Protein AF-E4Y1F1-F1 (afdb_monomer_lite)

Organism: Oikopleura dioica (NCBI:txid34765)

Sequence (357 aa):
MECTAIKKWNPEEAPICVEIVCPVMPKLENGNTKCSDENRHQSICRFVCGEGYRLKGSRSSICTTDGKWSAEMPVCEEIICDELAIPQDGSKDCSGDQFGQKCSFMCNTGFDLSGSEERTCQADGTWTGVPVHCNKATCGLLPKPRHGSVQCSAGGDFGSVCSFTCDSGYSLVGSETRVCEADHAWSGSQPYCLQVTCSVLVPPANGYLSCSAGNLFNSICSFSCKTGFNLQGDTEAKCGLTGEWDNSPPTCSIMSCPPAVQLDHGRSRCSDGSNYGSRCSYSCNLGYELEGSSLRECLNIGWSGESPFCSLIRCPRHSVPDNGKMSCTNRKDVQIKLNPCGESDQFIVHLTFAENS

Structure (mmCIF, N/CA/C/O backbone):
data_AF-E4Y1F1-F1
#
_entry.id   AF-E4Y1F1-F1
#
loop_
_atom_site.group_PDB
_atom_site.id
_atom_site.type_symbol
_atom_site.label_atom_id
_atom_site.label_alt_id
_atom_site.label_comp_id
_atom_site.label_asym_id
_atom_site.label_entity_id
_atom_site.label_seq_id
_atom_site.pdbx_PDB_ins_code
_atom_site.Cartn_x
_atom_site.Cartn_y
_atom_site.Cartn_z
_atom_site.occupancy
_atom_site.B_iso_or_equiv
_atom_site.auth_seq_id
_atom_site.auth_comp_id
_atom_site.auth_asym_id
_atom_site.auth_atom_id
_atom_site.pdbx_PDB_model_num
ATOM 1 N N . MET A 1 1 ? -56.818 -18.739 90.744 1.00 52.59 1 MET A N 1
ATOM 2 C CA . MET A 1 1 ? -57.703 -18.296 91.840 1.00 52.59 1 MET A CA 1
ATOM 3 C C . MET A 1 1 ? -57.958 -19.496 92.731 1.00 52.59 1 MET A C 1
ATOM 5 O O . MET A 1 1 ? -58.393 -20.514 92.209 1.00 52.59 1 MET A O 1
ATOM 9 N N . GLU A 1 2 ? -57.667 -19.404 94.026 1.00 51.47 2 GLU A N 1
ATOM 10 C CA . GLU A 1 2 ? -58.015 -20.438 95.008 1.00 51.47 2 GLU A CA 1
ATOM 11 C C . GLU A 1 2 ? -59.121 -19.902 95.925 1.00 51.47 2 GLU A C 1
ATOM 13 O O . GLU A 1 2 ? -59.057 -18.764 96.400 1.00 51.47 2 GLU A O 1
ATOM 18 N N . CYS A 1 3 ? -60.163 -20.705 96.145 1.00 52.53 3 CYS A N 1
ATOM 19 C CA . CYS A 1 3 ? -61.223 -20.373 97.091 1.00 52.53 3 CYS A CA 1
ATOM 20 C C . CYS A 1 3 ? -60.797 -20.868 98.475 1.00 52.53 3 CYS A C 1
ATOM 22 O O . CYS A 1 3 ? -60.607 -22.066 98.683 1.00 52.53 3 CYS A O 1
ATOM 24 N N . THR A 1 4 ? -60.606 -19.942 99.413 1.00 59.25 4 THR A N 1
ATOM 25 C CA . THR A 1 4 ? -60.158 -20.284 100.768 1.00 59.25 4 THR A CA 1
ATOM 26 C C . THR A 1 4 ? -61.310 -20.852 101.605 1.00 59.25 4 THR A C 1
ATOM 28 O O . THR A 1 4 ? -62.485 -20.593 101.337 1.00 59.25 4 THR A O 1
ATOM 31 N N . ALA A 1 5 ? -60.986 -21.596 102.670 1.00 56.19 5 ALA A N 1
ATOM 32 C CA . ALA A 1 5 ? -61.953 -22.275 103.547 1.00 56.19 5 ALA A CA 1
ATOM 33 C C . ALA A 1 5 ? -62.985 -21.348 104.240 1.00 56.19 5 ALA A C 1
ATOM 35 O O . ALA A 1 5 ? -63.958 -21.829 104.814 1.00 56.19 5 ALA A O 1
ATOM 36 N N . ILE A 1 6 ? -62.812 -20.025 104.149 1.00 64.88 6 ILE A N 1
ATOM 37 C CA . ILE A 1 6 ? -63.740 -18.987 104.635 1.00 64.88 6 ILE A CA 1
ATOM 38 C C . ILE A 1 6 ? -64.658 -18.413 103.536 1.00 64.88 6 ILE A C 1
ATOM 40 O O . ILE A 1 6 ? -65.267 -17.365 103.731 1.00 64.88 6 ILE A O 1
ATOM 44 N N . LYS A 1 7 ? -64.789 -19.090 102.382 1.00 56.69 7 LYS A N 1
ATOM 45 C CA . LYS A 1 7 ? -65.625 -18.671 101.231 1.00 56.69 7 LYS A CA 1
ATOM 46 C C . LYS A 1 7 ? -65.289 -17.274 100.681 1.00 56.69 7 LYS A C 1
ATOM 48 O O . LYS A 1 7 ? -66.127 -16.645 100.038 1.00 56.69 7 LYS A O 1
ATOM 53 N N . LYS A 1 8 ? -64.064 -16.795 100.907 1.00 54.59 8 LYS A N 1
ATOM 54 C CA . LYS A 1 8 ? -63.512 -15.605 100.251 1.00 54.59 8 LYS A CA 1
ATOM 55 C C . LYS A 1 8 ? -62.506 -16.045 99.190 1.00 54.59 8 LYS A C 1
ATOM 57 O O . LYS A 1 8 ? -61.631 -16.876 99.459 1.00 54.59 8 LYS A O 1
ATOM 62 N N . TRP A 1 9 ? -62.658 -15.516 97.980 1.00 57.03 9 TRP A N 1
ATOM 63 C CA . TRP A 1 9 ? -61.657 -15.653 96.926 1.00 57.03 9 TRP A CA 1
ATOM 64 C C . TRP A 1 9 ? -60.436 -14.820 97.317 1.00 57.03 9 TRP A C 1
ATOM 66 O O . TRP A 1 9 ? -60.584 -13.681 97.746 1.00 57.03 9 TRP A O 1
ATOM 76 N N . ASN A 1 10 ? -59.250 -15.420 97.247 1.00 55.53 10 ASN A N 1
ATOM 77 C CA . ASN A 1 10 ? -57.989 -14.719 97.451 1.00 55.53 10 ASN A CA 1
ATOM 78 C C . ASN A 1 10 ? -57.366 -14.516 96.055 1.00 55.53 10 ASN A C 1
ATOM 80 O O . ASN A 1 10 ? -57.095 -15.530 95.395 1.00 55.53 10 ASN A O 1
ATOM 84 N N . PRO A 1 11 ? -57.190 -13.276 95.548 1.00 58.16 11 PRO A N 1
ATOM 85 C CA . PRO A 1 11 ? -57.376 -11.960 96.187 1.00 58.16 11 PRO A CA 1
ATOM 86 C C . PRO A 1 11 ? -58.838 -11.451 96.209 1.00 58.16 11 PRO A C 1
ATOM 88 O O . PRO A 1 11 ? -59.669 -11.923 95.437 1.00 58.16 11 PRO A O 1
ATOM 91 N N . GLU A 1 12 ? -59.123 -10.459 97.073 1.00 59.56 12 GLU A N 1
ATOM 92 C CA . GLU A 1 12 ? -60.422 -9.748 97.191 1.00 59.56 12 GLU A CA 1
ATOM 93 C C . GLU A 1 12 ? -60.723 -8.798 96.010 1.00 59.56 12 GLU A C 1
ATOM 95 O O . GLU A 1 12 ? -61.858 -8.350 95.851 1.00 59.56 12 GLU A O 1
ATOM 100 N N . GLU A 1 13 ? -59.741 -8.539 95.145 1.00 63.62 13 GLU A N 1
ATOM 101 C CA . GLU A 1 13 ? -59.929 -7.841 93.874 1.00 63.62 13 GLU A CA 1
ATOM 102 C C . GLU A 1 13 ? -59.952 -8.859 92.729 1.00 63.62 13 GLU A C 1
ATOM 104 O O . GLU A 1 13 ? -59.019 -9.650 92.551 1.00 63.62 13 GLU A O 1
ATOM 109 N N . ALA A 1 14 ? -61.034 -8.852 91.944 1.00 58.19 14 ALA A N 1
ATOM 110 C CA . ALA A 1 14 ? -61.084 -9.601 90.695 1.00 58.19 14 ALA A CA 1
ATOM 111 C C . ALA A 1 14 ? -59.937 -9.126 89.784 1.00 58.19 14 ALA A C 1
ATOM 113 O O . ALA A 1 14 ? -59.715 -7.916 89.693 1.00 58.19 14 ALA A O 1
ATOM 114 N N . PRO A 1 15 ? -59.210 -10.029 89.097 1.00 60.38 15 PRO A N 1
ATOM 115 C CA . PRO A 1 15 ? -58.176 -9.607 88.165 1.00 60.38 15 PRO A CA 1
ATOM 116 C C . PRO A 1 15 ? -58.806 -8.702 87.103 1.00 60.38 15 PRO A C 1
ATOM 118 O O . PRO A 1 15 ? -59.706 -9.115 86.372 1.00 60.38 15 PRO A O 1
ATOM 121 N N . ILE A 1 16 ? -58.356 -7.448 87.051 1.00 66.00 16 ILE A N 1
ATOM 122 C CA . ILE A 1 16 ? -58.816 -6.479 86.061 1.00 66.00 16 ILE A CA 1
ATOM 123 C C . ILE A 1 16 ? -58.223 -6.905 84.719 1.00 66.00 16 ILE A C 1
ATOM 125 O O . ILE A 1 16 ? -57.011 -6.834 84.512 1.00 66.00 16 ILE A O 1
ATOM 129 N N . CYS A 1 17 ? -59.074 -7.370 83.805 1.00 67.12 17 CYS A N 1
ATOM 130 C CA . CYS A 1 17 ? -58.683 -7.596 82.421 1.00 67.12 17 CYS A CA 1
ATOM 131 C C . CYS A 1 17 ? -58.447 -6.238 81.756 1.00 67.12 17 CYS A C 1
ATOM 133 O O . CYS A 1 17 ? -59.390 -5.575 81.330 1.00 67.12 17 CYS A O 1
ATOM 135 N N . VAL A 1 18 ? -57.186 -5.820 81.695 1.00 76.62 18 VAL A N 1
ATOM 136 C CA . VAL A 1 18 ? -56.775 -4.661 80.904 1.00 76.62 18 VAL A CA 1
ATOM 137 C C . VAL A 1 18 ? -56.508 -5.141 79.484 1.00 76.62 18 VAL A C 1
ATOM 139 O O . VAL A 1 18 ? -55.788 -6.119 79.275 1.00 76.62 18 VAL A O 1
ATOM 142 N N . GLU A 1 19 ? -57.116 -4.479 78.506 1.00 81.69 19 GLU A N 1
ATOM 143 C CA . GLU A 1 19 ? -56.853 -4.763 77.101 1.00 81.69 19 GLU A CA 1
ATOM 144 C C . GLU A 1 19 ? -55.387 -4.437 76.781 1.00 81.69 19 GLU A C 1
ATOM 146 O O . GLU A 1 19 ? -54.916 -3.325 77.028 1.00 81.69 19 GLU A O 1
ATOM 151 N N . ILE A 1 20 ? -54.647 -5.417 76.258 1.00 86.50 20 ILE A N 1
ATOM 152 C CA . ILE A 1 20 ? -53.262 -5.210 75.833 1.00 86.50 20 ILE A CA 1
ATOM 153 C C . ILE A 1 20 ? -53.301 -4.517 74.472 1.00 86.50 20 ILE A C 1
ATOM 155 O O . ILE A 1 20 ? -53.722 -5.107 73.476 1.00 86.50 20 ILE A O 1
ATOM 159 N N . VAL A 1 21 ? -52.851 -3.265 74.443 1.00 89.75 21 VAL A N 1
ATOM 160 C CA . VAL A 1 21 ? -52.764 -2.439 73.237 1.00 89.75 21 VAL A CA 1
ATOM 161 C C . VAL A 1 21 ? -51.337 -1.924 73.112 1.00 89.75 21 VAL A C 1
ATOM 163 O O . VAL A 1 21 ? -50.796 -1.333 74.047 1.00 89.75 21 VAL A O 1
ATOM 166 N N . CYS A 1 22 ? -50.717 -2.164 71.962 1.00 91.12 22 CYS A N 1
ATOM 167 C CA . CYS A 1 22 ? -49.380 -1.676 71.665 1.00 91.12 22 CYS A CA 1
ATOM 168 C C . CYS A 1 22 ? -49.400 -0.191 71.269 1.00 91.12 22 CYS A C 1
ATOM 170 O O . CYS A 1 22 ? -50.395 0.299 70.724 1.00 91.12 22 CYS A O 1
ATOM 172 N N . PRO A 1 23 ? -48.298 0.547 71.501 1.00 91.69 23 PRO A N 1
ATOM 173 C CA . PRO A 1 23 ? -48.214 1.951 71.120 1.00 91.69 23 PRO A CA 1
ATOM 174 C C . PRO A 1 23 ? -48.373 2.127 69.606 1.00 91.69 23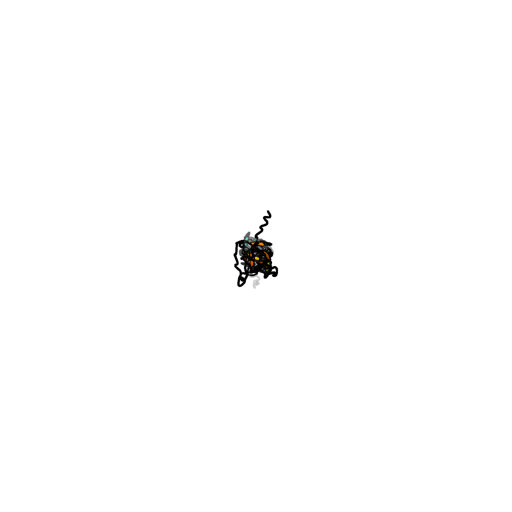 PRO A C 1
ATOM 176 O O . PRO A 1 23 ? -47.970 1.267 68.819 1.00 91.69 23 PRO A O 1
ATOM 179 N N . VAL A 1 24 ? -48.930 3.268 69.193 1.00 89.75 24 VAL A N 1
ATOM 180 C CA . VAL A 1 24 ? -49.039 3.625 67.773 1.00 89.75 24 VAL A CA 1
ATOM 181 C C . VAL A 1 24 ? -47.638 3.703 67.170 1.00 89.75 24 VAL A C 1
ATOM 183 O O . VAL A 1 24 ? -46.779 4.425 67.677 1.00 89.75 24 VAL A O 1
ATOM 186 N N . MET A 1 25 ? -47.411 2.954 66.090 1.00 87.69 25 MET A N 1
ATOM 187 C CA . MET A 1 25 ? -46.131 2.987 65.389 1.00 87.69 25 MET A CA 1
ATOM 188 C C . MET A 1 25 ? -45.906 4.359 64.742 1.00 87.69 25 MET A C 1
ATOM 190 O O . MET A 1 25 ? -46.839 4.914 64.152 1.00 87.69 25 MET A O 1
ATOM 194 N N . PRO A 1 26 ? -44.681 4.909 64.813 1.00 88.69 26 PRO A N 1
ATOM 195 C CA . PRO A 1 26 ? -44.354 6.142 64.116 1.00 88.69 26 PRO A CA 1
ATOM 196 C C . PRO A 1 26 ? -44.461 5.953 62.596 1.00 88.69 26 PRO A C 1
ATOM 198 O O . PRO A 1 26 ? -44.424 4.834 62.071 1.00 88.69 26 PRO A O 1
ATOM 201 N N . LYS A 1 27 ? -44.585 7.069 61.871 1.00 87.88 27 LYS A N 1
ATOM 202 C CA . LYS A 1 27 ? -44.569 7.057 60.405 1.00 87.88 27 LYS A CA 1
ATOM 203 C C . LYS A 1 27 ? -43.214 6.529 59.921 1.00 87.88 27 LYS A C 1
ATOM 205 O O . LYS A 1 27 ? -42.181 7.064 60.312 1.00 87.88 27 LYS A O 1
ATOM 210 N N . LEU A 1 28 ? -43.233 5.506 59.066 1.00 91.88 28 LEU A N 1
ATOM 211 C CA . LEU A 1 28 ? -42.035 5.028 58.378 1.00 91.88 28 LEU A CA 1
ATOM 212 C C . LEU A 1 28 ? -41.622 6.062 57.327 1.00 91.88 28 LEU A C 1
ATOM 214 O O . LEU A 1 28 ? -42.411 6.407 56.449 1.00 91.88 28 LEU A O 1
ATOM 218 N N . GLU A 1 29 ? -40.404 6.577 57.430 1.00 93.12 29 GLU A N 1
ATOM 219 C CA . GLU A 1 29 ? -39.844 7.478 56.426 1.00 93.12 29 GLU A CA 1
ATOM 220 C C . GLU A 1 29 ? -39.579 6.716 55.119 1.00 93.12 29 GLU A C 1
ATOM 222 O O . GLU A 1 29 ? -39.143 5.566 55.154 1.00 93.12 29 GLU A O 1
ATOM 227 N N . ASN A 1 30 ? -39.904 7.327 53.972 1.00 91.75 30 ASN A N 1
ATOM 228 C CA . ASN A 1 30 ? -39.785 6.723 52.634 1.00 91.75 30 ASN A CA 1
ATOM 229 C C . ASN A 1 30 ? -40.469 5.348 52.488 1.00 91.75 30 ASN A C 1
ATOM 231 O O . ASN A 1 30 ? -40.077 4.508 51.678 1.00 91.75 30 ASN A O 1
ATOM 235 N N . GLY A 1 31 ? -41.524 5.115 53.271 1.00 92.44 31 GLY A N 1
ATOM 236 C CA . GLY A 1 31 ? -42.286 3.876 53.268 1.00 92.44 31 GLY A CA 1
ATOM 237 C C . GLY A 1 31 ? -43.673 4.037 53.877 1.00 92.44 31 GLY A C 1
ATOM 238 O O . GLY A 1 31 ? -44.122 5.133 54.205 1.00 92.44 31 GLY A O 1
ATOM 239 N N . ASN A 1 32 ? -44.364 2.913 54.017 1.00 91.94 32 ASN A N 1
ATOM 240 C CA . ASN A 1 32 ? -45.704 2.825 54.569 1.00 91.94 32 ASN A CA 1
ATOM 241 C C . ASN A 1 32 ? -45.776 1.724 55.631 1.00 91.94 32 ASN A C 1
ATOM 243 O O . ASN A 1 32 ? -45.303 0.601 55.433 1.00 91.94 32 ASN A O 1
ATOM 247 N N . THR A 1 33 ? -46.443 2.048 56.737 1.00 92.12 33 THR A N 1
ATOM 248 C CA . THR A 1 33 ? -46.770 1.112 57.817 1.00 92.12 33 THR A CA 1
ATOM 249 C C . THR A 1 33 ? -48.270 0.853 57.806 1.00 92.12 33 THR A C 1
ATOM 251 O O . THR A 1 33 ? -49.060 1.795 57.836 1.00 92.12 33 THR A O 1
ATOM 254 N N . LYS A 1 34 ? -48.680 -0.419 57.793 1.00 91.19 34 LYS A N 1
ATOM 255 C CA . LYS A 1 34 ? -50.091 -0.814 57.912 1.00 91.19 34 LYS A CA 1
ATOM 256 C C . LYS A 1 34 ? -50.259 -1.827 59.038 1.00 91.19 34 LYS A C 1
ATOM 258 O O . LYS A 1 34 ? -49.762 -2.946 58.925 1.00 91.19 34 LYS A O 1
ATOM 263 N N . CYS A 1 35 ? -50.972 -1.433 60.090 1.00 90.44 35 CYS A N 1
ATOM 264 C CA . CYS A 1 35 ? -51.267 -2.267 61.256 1.00 90.44 35 CYS A CA 1
ATOM 265 C C . CYS A 1 35 ? -52.724 -2.742 61.230 1.00 90.44 35 CYS A C 1
ATOM 267 O O . CYS A 1 35 ? -53.603 -2.011 60.769 1.00 90.44 35 CYS A O 1
ATOM 269 N N . SER A 1 36 ? -52.973 -3.978 61.667 1.00 91.38 36 SER A N 1
ATOM 270 C CA . SER A 1 36 ? -54.329 -4.527 61.811 1.00 91.38 36 SER A CA 1
ATOM 271 C C . SER A 1 36 ? -54.933 -4.192 63.180 1.00 91.38 36 SER A C 1
ATOM 273 O O . SER A 1 36 ? -54.218 -3.778 64.090 1.00 91.38 36 SER A O 1
ATOM 275 N N . ASP A 1 37 ? -56.245 -4.375 63.329 1.00 87.69 37 ASP A N 1
ATOM 276 C CA . ASP A 1 37 ? -56.921 -4.517 64.631 1.00 87.69 37 ASP A CA 1
ATOM 277 C C . ASP A 1 37 ? -56.599 -3.430 65.675 1.00 87.69 37 ASP A C 1
ATOM 279 O O . ASP A 1 37 ? -56.447 -3.723 66.858 1.00 87.69 37 ASP A O 1
ATOM 283 N N . GLU A 1 38 ? -56.454 -2.172 65.237 1.00 87.06 38 GLU A N 1
ATOM 284 C CA . GLU A 1 38 ? -56.245 -0.999 66.108 1.00 87.06 38 GLU A CA 1
ATOM 285 C C . GLU A 1 38 ? -55.096 -1.164 67.131 1.00 87.06 38 GLU A C 1
ATOM 287 O O . GLU A 1 38 ? -55.164 -0.647 68.242 1.00 87.06 38 GLU A O 1
ATOM 292 N N . ASN A 1 39 ? -54.025 -1.878 66.758 1.00 88.56 39 ASN A N 1
ATOM 293 C CA . ASN A 1 39 ? -52.851 -2.171 67.602 1.00 88.56 39 ASN A CA 1
ATOM 294 C C . ASN A 1 39 ? -53.133 -3.029 68.855 1.00 88.56 39 ASN A C 1
ATOM 296 O O . ASN A 1 39 ? -52.326 -3.032 69.787 1.00 88.56 39 ASN A O 1
ATOM 300 N N . ARG A 1 40 ? -54.244 -3.772 68.902 1.00 90.06 40 ARG A N 1
ATOM 301 C CA . ARG A 1 40 ? -54.554 -4.709 70.000 1.00 90.06 40 ARG A CA 1
ATOM 302 C C . ARG A 1 40 ? -53.589 -5.900 70.024 1.00 90.06 40 ARG A C 1
ATOM 304 O O . ARG A 1 40 ? -52.826 -6.121 69.085 1.00 90.06 40 ARG A O 1
ATOM 311 N N . HIS A 1 41 ? -53.624 -6.690 71.095 1.00 89.81 41 HIS A N 1
ATOM 312 C CA . HIS A 1 41 ? -52.874 -7.943 71.210 1.00 89.81 41 HIS A CA 1
ATOM 313 C C . HIS A 1 41 ? -52.983 -8.797 69.934 1.00 89.81 41 HIS A C 1
ATOM 315 O O . HIS A 1 41 ? -54.075 -8.970 69.402 1.00 89.81 41 HIS A O 1
ATOM 321 N N . GLN A 1 42 ? -51.853 -9.330 69.453 1.00 89.69 42 GLN A N 1
ATOM 322 C CA . GLN A 1 42 ? -51.726 -10.063 68.179 1.00 89.69 42 GLN A CA 1
ATOM 323 C C . GLN A 1 42 ? -51.931 -9.237 66.899 1.00 89.69 42 GLN A C 1
ATOM 325 O O . GLN A 1 42 ? -51.826 -9.799 65.808 1.00 89.69 42 GLN A O 1
ATOM 330 N N . SER A 1 43 ? -52.132 -7.918 66.992 1.00 92.56 43 SER A N 1
ATOM 331 C CA . SER A 1 43 ? -52.069 -7.027 65.830 1.00 92.56 43 SER A CA 1
ATOM 332 C C . SER A 1 43 ? -50.732 -7.187 65.104 1.00 92.56 43 SER A C 1
ATOM 334 O O . SER A 1 43 ? -49.679 -7.337 65.733 1.00 92.56 43 SER A O 1
ATOM 336 N N . ILE A 1 44 ? -50.778 -7.149 63.770 1.00 94.31 44 ILE A N 1
ATOM 337 C CA . ILE A 1 44 ? -49.604 -7.259 62.903 1.00 94.31 44 ILE A CA 1
ATOM 338 C C . ILE A 1 44 ? -49.427 -5.946 62.145 1.00 94.31 44 ILE A C 1
ATOM 340 O O . ILE A 1 44 ? -50.226 -5.609 61.268 1.00 94.31 44 ILE A O 1
ATOM 344 N N . CYS A 1 45 ? -48.330 -5.245 62.419 1.00 93.31 45 CYS A N 1
ATOM 345 C CA . CYS A 1 45 ? -47.857 -4.151 61.578 1.00 93.31 45 CYS A CA 1
ATOM 346 C C . CYS A 1 45 ? -46.973 -4.703 60.462 1.00 93.31 45 CYS A C 1
ATOM 348 O O . CYS A 1 45 ? -46.002 -5.408 60.730 1.00 93.31 45 CYS A O 1
ATOM 350 N N . ARG A 1 46 ? -47.298 -4.382 59.206 1.00 94.50 46 ARG A N 1
ATOM 351 C CA . ARG A 1 46 ? -46.470 -4.672 58.025 1.00 94.50 46 ARG A CA 1
ATOM 352 C C . ARG A 1 46 ? -45.803 -3.395 57.529 1.00 94.50 46 ARG A C 1
ATOM 354 O O . ARG A 1 46 ? -46.469 -2.362 57.432 1.00 94.50 46 ARG A O 1
ATOM 361 N N . PHE A 1 47 ? -44.527 -3.502 57.174 1.00 94.62 47 PHE A N 1
ATOM 362 C CA . PHE A 1 47 ? -43.716 -2.397 56.666 1.00 94.62 47 PHE A CA 1
ATOM 363 C C . PHE A 1 47 ? -43.371 -2.633 55.197 1.00 94.62 47 PHE A C 1
ATOM 365 O O . PHE A 1 47 ? -42.957 -3.732 54.820 1.00 94.62 47 PHE A O 1
ATOM 372 N N . VAL A 1 48 ? -43.556 -1.605 54.372 1.00 93.88 48 VAL A N 1
ATOM 373 C CA . VAL A 1 48 ? -43.241 -1.625 52.939 1.00 93.88 48 VAL A CA 1
ATOM 374 C C . VAL A 1 48 ? -42.535 -0.321 52.595 1.00 93.88 48 VAL A C 1
ATOM 376 O O . VAL A 1 48 ? -43.081 0.746 52.861 1.00 93.88 48 VAL A O 1
ATOM 379 N N . CYS A 1 49 ? -41.336 -0.393 52.022 1.00 94.00 49 CYS A N 1
ATOM 380 C CA . CYS A 1 49 ? -40.639 0.795 51.528 1.00 94.00 49 CYS A CA 1
ATOM 381 C C . CYS A 1 49 ? -41.212 1.255 50.181 1.00 94.00 49 CYS A C 1
ATOM 383 O O . CYS A 1 49 ? -41.791 0.454 49.445 1.00 94.00 49 CYS A O 1
ATOM 385 N N . GLY A 1 50 ? -41.085 2.550 49.888 1.00 91.44 50 GLY A N 1
ATOM 386 C CA . GLY A 1 50 ? -41.410 3.115 48.579 1.00 91.44 50 GLY A CA 1
ATOM 387 C C . GLY A 1 50 ? -40.440 2.649 47.488 1.00 91.44 50 GLY A C 1
ATOM 388 O O . GLY A 1 50 ? -39.430 2.004 47.771 1.00 91.44 50 GLY A O 1
ATOM 389 N N . GLU A 1 51 ? -40.744 2.975 46.230 1.00 90.25 51 GLU A N 1
ATOM 390 C CA . GLU A 1 51 ? -39.835 2.691 45.112 1.00 90.25 51 GLU A CA 1
ATOM 391 C C . GLU A 1 51 ? -38.482 3.385 45.315 1.00 90.25 51 GLU A C 1
ATOM 393 O O . GLU A 1 51 ? -38.427 4.527 45.766 1.00 90.25 51 GLU A O 1
ATOM 398 N N . GLY A 1 52 ? -37.391 2.681 45.005 1.00 90.50 52 GLY A N 1
ATOM 399 C CA . GLY A 1 52 ? -36.028 3.175 45.217 1.00 90.50 52 GLY A CA 1
ATOM 400 C C . GLY A 1 52 ? -35.483 3.020 46.637 1.00 90.50 52 GLY A C 1
ATOM 401 O O . GLY A 1 52 ? -34.349 3.421 46.885 1.00 90.50 52 GLY A O 1
ATOM 402 N N . TYR A 1 53 ? -36.229 2.384 47.546 1.00 93.75 53 TYR A N 1
ATOM 403 C CA . TYR A 1 53 ? -35.788 2.126 48.915 1.00 93.75 53 TYR A CA 1
ATOM 404 C C . TYR A 1 53 ? -35.843 0.636 49.273 1.00 93.75 53 TYR A C 1
ATOM 406 O O . TYR A 1 53 ? -36.813 -0.065 48.975 1.00 93.75 53 TYR A O 1
ATOM 414 N N . ARG A 1 54 ? -34.820 0.151 49.984 1.00 92.94 54 ARG A N 1
ATOM 415 C CA . ARG A 1 54 ? -34.746 -1.214 50.521 1.00 92.94 54 ARG A CA 1
ATOM 416 C C . ARG A 1 54 ? -35.054 -1.235 52.016 1.00 92.94 54 ARG A C 1
ATOM 418 O O . ARG A 1 54 ? -34.584 -0.393 52.779 1.00 92.94 54 ARG A O 1
ATOM 425 N N . LEU A 1 55 ? -35.815 -2.237 52.452 1.00 93.62 55 LEU A N 1
ATOM 426 C CA . LEU A 1 55 ? -36.153 -2.408 53.863 1.00 93.62 55 LEU A CA 1
ATOM 427 C C . LEU A 1 55 ? -34.988 -3.055 54.624 1.00 93.62 55 LEU A C 1
ATOM 429 O O . LEU A 1 55 ? -34.637 -4.206 54.364 1.00 93.62 55 LEU A O 1
ATOM 433 N N . LYS A 1 56 ? -34.447 -2.350 55.617 1.00 94.50 56 LYS A N 1
ATOM 434 C CA . LYS A 1 56 ? -33.466 -2.874 56.567 1.00 94.50 56 LYS A CA 1
ATOM 435 C C . LYS A 1 56 ? -34.111 -3.068 57.935 1.00 94.50 56 LYS A C 1
ATOM 437 O O . LYS A 1 56 ? -34.478 -2.108 58.608 1.00 94.50 56 LYS A O 1
ATOM 442 N N . GLY A 1 57 ? -34.248 -4.328 58.341 1.00 93.50 57 GLY A N 1
ATOM 443 C CA . GLY A 1 57 ? -34.905 -4.730 59.585 1.00 93.50 57 GLY A CA 1
ATOM 444 C C . GLY A 1 57 ? -36.041 -5.722 59.340 1.00 93.50 57 GLY A C 1
ATOM 445 O O . GLY A 1 57 ? -36.106 -6.379 58.300 1.00 93.50 57 GLY A O 1
ATOM 446 N N . SER A 1 58 ? -36.944 -5.853 60.310 1.00 94.12 58 SER A N 1
ATOM 447 C CA . SER A 1 58 ? -38.062 -6.795 60.207 1.00 94.12 58 SER A CA 1
ATOM 448 C C . SER A 1 58 ? -39.166 -6.255 59.298 1.00 94.12 58 SER A C 1
ATOM 450 O O . SER A 1 58 ? -39.604 -5.122 59.453 1.00 94.12 58 SER A O 1
ATOM 452 N N . ARG A 1 59 ? -39.683 -7.089 58.386 1.00 94.44 59 ARG A N 1
ATOM 453 C CA . ARG A 1 59 ? -40.818 -6.753 57.493 1.00 94.44 59 ARG A CA 1
ATOM 454 C C . ARG A 1 59 ? -42.171 -6.641 58.192 1.00 94.44 59 ARG A C 1
ATOM 456 O O . ARG A 1 59 ? -43.139 -6.144 57.613 1.00 94.44 59 ARG A O 1
ATOM 463 N N . SER A 1 60 ? -42.250 -7.139 59.418 1.00 94.94 60 SER A N 1
ATOM 464 C CA . SER A 1 60 ? -43.444 -7.078 60.244 1.00 94.94 60 SER A CA 1
ATOM 465 C C . SER A 1 60 ? -43.091 -7.104 61.721 1.00 94.94 60 SER A C 1
ATOM 467 O O . SER A 1 60 ? -42.081 -7.692 62.103 1.00 94.94 60 SER A O 1
ATOM 469 N N . SER A 1 61 ? -43.962 -6.523 62.536 1.00 95.31 61 SER A N 1
ATOM 470 C CA . SER A 1 61 ? -43.880 -6.558 63.993 1.00 95.31 61 SER A CA 1
ATOM 471 C C . SER A 1 61 ? -45.244 -6.938 64.568 1.00 95.31 61 SER A C 1
ATOM 473 O O . SER A 1 61 ? -46.273 -6.538 64.020 1.00 95.31 61 SER A O 1
ATOM 475 N N . ILE A 1 62 ? -45.256 -7.749 65.625 1.00 95.50 62 ILE A N 1
ATOM 476 C CA . ILE A 1 62 ? -46.467 -8.312 66.237 1.00 95.50 62 ILE A CA 1
ATOM 477 C C . ILE A 1 62 ? -46.626 -7.741 67.646 1.00 95.50 62 ILE A C 1
ATOM 479 O O . ILE A 1 62 ? -45.639 -7.645 68.378 1.00 95.50 62 ILE A O 1
ATOM 483 N N . CYS A 1 63 ? -47.851 -7.382 68.034 1.00 93.88 63 CYS A N 1
ATOM 484 C CA . CYS A 1 63 ? -48.137 -6.908 69.385 1.00 93.88 63 CYS A CA 1
ATOM 485 C C . CYS A 1 63 ? -48.126 -8.072 70.390 1.00 93.88 63 CYS A C 1
ATOM 487 O O . CYS A 1 63 ? -48.993 -8.953 70.349 1.00 93.88 63 CYS A O 1
ATOM 489 N N . THR A 1 64 ? -47.127 -8.094 71.274 1.00 93.19 64 THR A N 1
ATOM 490 C CA . THR A 1 64 ? -46.898 -9.189 72.227 1.00 9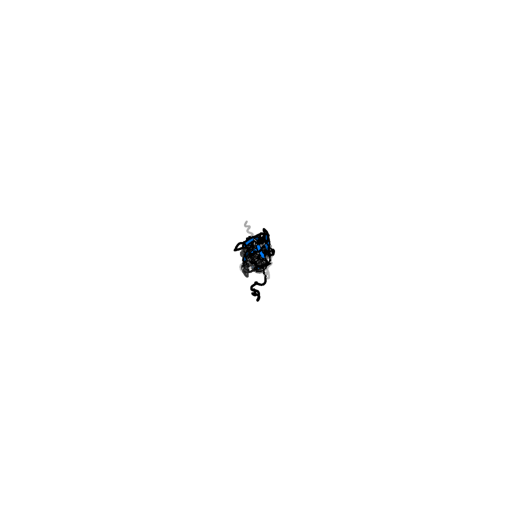3.19 64 THR A CA 1
ATOM 491 C C . THR A 1 64 ? -47.789 -9.076 73.468 1.00 93.19 64 THR A C 1
ATOM 493 O O . THR A 1 64 ? -48.555 -8.126 73.633 1.00 93.19 64 THR A O 1
ATOM 496 N N . THR A 1 65 ? -47.716 -10.067 74.361 1.00 90.25 65 THR A N 1
ATOM 497 C CA . THR A 1 65 ? -48.422 -10.057 75.656 1.00 90.25 65 THR A CA 1
ATOM 498 C C . THR A 1 65 ? -47.945 -8.950 76.594 1.00 90.25 65 THR A C 1
ATOM 500 O O . THR A 1 65 ? -48.673 -8.568 77.502 1.00 90.25 65 THR A O 1
ATOM 503 N N . ASP A 1 66 ? -46.754 -8.401 76.354 1.00 90.31 66 ASP A N 1
ATOM 504 C CA . ASP A 1 66 ? -46.152 -7.366 77.199 1.00 90.31 66 ASP A CA 1
ATOM 505 C C . ASP A 1 66 ? -46.551 -5.944 76.763 1.00 90.31 66 ASP A C 1
ATOM 507 O O . ASP A 1 66 ? -45.976 -4.963 77.237 1.00 90.31 66 ASP A O 1
ATOM 511 N N . GLY A 1 67 ? -47.491 -5.815 75.815 1.00 88.19 67 GLY A N 1
ATOM 512 C CA . GLY A 1 67 ? -47.915 -4.526 75.255 1.00 88.19 67 GLY A CA 1
ATOM 513 C C . GLY A 1 67 ? -46.836 -3.839 74.413 1.00 88.19 67 GLY A C 1
ATOM 514 O O . GLY A 1 67 ? -46.841 -2.616 74.273 1.00 88.19 67 GLY A O 1
ATOM 515 N N . LYS A 1 68 ? -45.887 -4.609 73.866 1.00 93.75 68 LYS A N 1
ATOM 516 C CA . LYS A 1 68 ? -44.781 -4.116 73.038 1.00 93.75 68 LYS A CA 1
ATOM 517 C C . LYS A 1 68 ? -44.765 -4.792 71.674 1.00 93.75 68 LYS A C 1
ATOM 519 O O . LYS A 1 68 ? -45.232 -5.914 71.499 1.00 93.75 68 LYS A O 1
ATOM 524 N N . TRP A 1 69 ? -44.182 -4.099 70.709 1.00 94.44 69 TRP A N 1
ATOM 525 C CA . TRP A 1 69 ? -43.929 -4.633 69.379 1.00 94.44 69 TRP A CA 1
ATOM 526 C C . TRP A 1 69 ? -42.760 -5.627 69.407 1.00 94.44 69 TRP A C 1
ATOM 528 O O . TRP A 1 69 ? -41.739 -5.369 70.039 1.00 94.44 69 TRP A O 1
ATOM 538 N N . SER A 1 70 ? -42.912 -6.768 68.729 1.00 94.31 70 SER A N 1
ATOM 539 C CA . SER A 1 70 ? -41.936 -7.871 68.729 1.00 94.31 70 SER A CA 1
ATOM 540 C C . SER A 1 70 ? -40.616 -7.556 68.018 1.00 94.31 70 SER A C 1
ATOM 542 O O . SER A 1 70 ? -39.634 -8.269 68.196 1.00 94.31 70 SER A O 1
ATOM 544 N N . ALA A 1 71 ? -40.614 -6.539 67.164 1.00 93.38 71 ALA A N 1
ATOM 545 C CA . ALA A 1 71 ? -39.465 -6.067 66.409 1.00 93.38 71 ALA A CA 1
ATOM 546 C C . ALA A 1 71 ? -39.404 -4.538 66.426 1.00 93.38 71 ALA A C 1
ATOM 548 O O . ALA A 1 71 ? -40.446 -3.869 66.420 1.00 93.38 71 ALA A O 1
ATOM 549 N N . GLU A 1 72 ? -38.180 -4.014 66.407 1.00 92.44 72 GLU A N 1
ATOM 550 C CA . GLU A 1 72 ? -37.903 -2.587 66.265 1.00 92.44 72 GLU A CA 1
ATOM 551 C C . GLU A 1 72 ? -38.355 -2.053 64.901 1.00 92.44 72 GLU A C 1
ATOM 553 O O . GLU A 1 72 ? -38.558 -2.807 63.942 1.00 92.44 72 GLU A O 1
ATOM 558 N N . MET A 1 73 ? -38.515 -0.732 64.823 1.00 89.88 73 MET A N 1
ATOM 559 C CA . MET A 1 73 ? -38.904 -0.056 63.592 1.00 89.88 73 MET A CA 1
ATOM 560 C C . MET A 1 73 ? -37.814 -0.247 62.521 1.00 89.88 73 MET A C 1
ATOM 562 O O . MET A 1 73 ? -36.658 0.092 62.781 1.00 89.88 73 MET A O 1
ATOM 566 N N . PRO A 1 74 ? -38.143 -0.773 61.327 1.00 95.19 74 PRO A N 1
ATOM 567 C CA . PRO A 1 74 ? -37.168 -0.892 60.252 1.00 95.19 74 PRO A CA 1
ATOM 568 C C . PRO A 1 74 ? -36.856 0.475 59.631 1.00 95.19 74 PRO A C 1
ATOM 570 O O . PRO A 1 74 ? -37.612 1.434 59.787 1.00 95.19 74 PRO A O 1
ATOM 573 N N . VAL A 1 75 ? -35.763 0.535 58.873 1.00 95.12 75 VAL A N 1
ATOM 574 C CA . VAL A 1 75 ? -35.340 1.724 58.120 1.00 95.12 75 VAL A CA 1
ATOM 575 C C . VAL A 1 75 ? -35.436 1.434 56.624 1.00 95.12 75 VAL A C 1
ATOM 577 O O . VAL A 1 75 ? -35.026 0.364 56.173 1.00 95.12 75 VAL A O 1
ATOM 580 N N . CYS A 1 76 ? -35.981 2.376 55.855 1.00 95.00 76 CYS A N 1
ATOM 581 C CA . CYS A 1 76 ? -35.953 2.341 54.394 1.00 95.00 76 CYS A CA 1
ATOM 582 C C . CYS A 1 76 ? -34.699 3.076 53.905 1.00 95.00 76 CYS A C 1
ATOM 584 O O . CYS A 1 76 ? -34.653 4.303 53.927 1.00 95.00 76 CYS A O 1
ATOM 586 N N . GLU A 1 77 ? -33.671 2.324 53.513 1.00 94.12 77 GLU A N 1
ATOM 587 C CA . GLU A 1 77 ? -32.425 2.879 52.967 1.00 94.12 77 GLU A CA 1
ATOM 588 C C . GLU A 1 77 ? -32.554 3.071 51.455 1.00 94.12 77 GLU A C 1
ATOM 590 O O . GLU A 1 77 ? -33.158 2.234 50.785 1.00 94.12 77 GLU A O 1
ATOM 595 N N . GLU A 1 78 ? -31.975 4.140 50.912 1.00 93.00 78 GLU A N 1
ATOM 596 C CA . GLU A 1 78 ? -31.910 4.341 49.460 1.00 93.00 78 GLU A CA 1
ATOM 597 C C . GLU A 1 78 ? -31.163 3.191 48.779 1.00 93.00 78 GLU A C 1
ATOM 599 O O . GLU A 1 78 ? -30.165 2.671 49.288 1.00 93.00 78 GLU A O 1
ATOM 604 N N . ILE A 1 79 ? -31.662 2.784 47.615 1.00 95.06 79 ILE A N 1
ATOM 605 C CA . ILE A 1 79 ? -30.978 1.838 46.741 1.00 95.06 79 ILE A CA 1
ATOM 606 C C . ILE A 1 79 ? -29.974 2.626 45.906 1.00 95.06 79 ILE A C 1
ATOM 608 O O . ILE A 1 79 ? -30.352 3.465 45.087 1.00 95.06 79 ILE A O 1
ATOM 612 N N . ILE A 1 80 ? -28.701 2.321 46.129 1.00 94.81 80 ILE A N 1
ATOM 613 C CA . ILE A 1 80 ? -27.557 2.902 45.435 1.00 94.81 80 ILE A CA 1
ATOM 614 C C . ILE A 1 80 ? -26.820 1.746 44.765 1.00 94.81 80 ILE A C 1
ATOM 616 O O . ILE A 1 80 ? -26.517 0.747 45.423 1.00 94.81 80 ILE A O 1
ATOM 620 N N . CYS A 1 81 ? -26.589 1.861 43.462 1.00 95.19 81 CYS A N 1
ATOM 621 C CA . CYS A 1 81 ? -25.837 0.886 42.691 1.00 95.19 81 CYS A CA 1
ATOM 622 C C . CYS A 1 81 ? -24.332 1.181 42.735 1.00 95.19 81 CYS A C 1
ATOM 624 O O . CYS A 1 81 ? -23.915 2.330 42.860 1.00 95.19 81 CYS A O 1
ATOM 626 N N . ASP A 1 82 ? -23.511 0.142 42.575 1.00 94.69 82 ASP A N 1
ATOM 627 C CA . ASP A 1 82 ? -22.052 0.290 42.556 1.00 94.69 82 ASP A CA 1
ATOM 628 C C . ASP A 1 82 ? -21.572 1.197 41.411 1.00 94.69 82 ASP A C 1
ATOM 630 O O . ASP A 1 82 ? -22.173 1.249 40.332 1.00 94.69 82 ASP A O 1
ATOM 634 N N . GLU A 1 83 ? -20.445 1.883 41.610 1.00 94.31 83 GLU A N 1
ATOM 635 C CA . GLU A 1 83 ? -19.881 2.751 40.580 1.00 94.31 83 GLU A CA 1
ATOM 636 C C . GLU A 1 83 ? -19.446 1.947 39.339 1.00 94.31 83 GLU A C 1
ATOM 638 O O . GLU A 1 83 ? -18.632 1.024 39.408 1.00 94.31 83 GLU A O 1
ATOM 643 N N . LEU A 1 84 ? -19.954 2.339 38.167 1.00 95.44 84 LEU A N 1
ATOM 644 C CA . LEU A 1 84 ? -19.563 1.739 36.892 1.00 95.44 84 LEU A CA 1
ATOM 645 C C . LEU A 1 84 ? -18.174 2.214 36.444 1.00 95.44 84 LEU A C 1
ATOM 647 O O . LEU A 1 84 ? -17.889 3.411 36.442 1.00 95.44 84 LEU A O 1
ATOM 651 N N . ALA A 1 85 ? -17.325 1.291 35.992 1.00 94.69 85 ALA A N 1
ATOM 652 C CA . ALA A 1 85 ? -16.014 1.626 35.440 1.00 94.69 85 ALA A CA 1
ATOM 653 C C . ALA A 1 85 ? -16.121 2.388 34.105 1.00 94.69 85 ALA A C 1
ATOM 655 O O . ALA A 1 85 ? -17.047 2.172 33.321 1.00 94.69 85 ALA A O 1
ATOM 656 N N . ILE A 1 86 ? -15.146 3.259 33.834 1.00 94.31 86 ILE A N 1
ATOM 657 C CA . ILE A 1 86 ? -15.003 3.917 32.529 1.00 94.31 86 ILE A CA 1
ATOM 658 C C . ILE A 1 86 ? -14.359 2.909 31.562 1.00 94.31 86 ILE A C 1
ATOM 660 O O . ILE A 1 86 ? -13.292 2.380 31.891 1.00 94.31 86 ILE A O 1
ATOM 664 N N . PRO A 1 87 ? -14.970 2.616 30.399 1.00 96.19 87 PRO A N 1
ATOM 665 C CA . PRO A 1 87 ? -14.364 1.726 29.418 1.00 96.19 87 PRO A CA 1
ATOM 666 C C . PRO A 1 87 ? -13.064 2.332 28.876 1.00 96.19 87 PRO A C 1
ATOM 668 O O . PRO A 1 87 ? -12.976 3.537 28.633 1.00 96.19 87 PRO A O 1
ATOM 671 N N . GLN A 1 88 ? -12.045 1.493 28.678 1.00 95.44 88 GLN A N 1
ATOM 672 C CA . GLN A 1 88 ? -10.822 1.912 27.995 1.00 95.44 88 GLN A CA 1
ATOM 673 C C . GLN A 1 88 ? -11.173 2.377 26.574 1.00 95.44 88 GLN A C 1
ATOM 675 O O . GLN A 1 88 ? -12.002 1.747 25.925 1.00 95.44 88 GLN A O 1
ATOM 680 N N . ASP A 1 89 ? -10.560 3.469 26.107 1.00 95.94 89 ASP A N 1
ATOM 681 C CA . ASP A 1 89 ? -10.843 4.066 24.793 1.00 95.94 89 ASP A CA 1
ATOM 682 C C . ASP A 1 89 ? -12.321 4.479 24.608 1.00 95.94 89 ASP A C 1
ATOM 684 O O . ASP A 1 89 ? -12.854 4.502 23.498 1.00 95.94 89 ASP A O 1
ATOM 688 N N . GLY A 1 90 ? -12.977 4.854 25.710 1.00 96.44 90 GLY A N 1
ATOM 689 C CA . GLY A 1 90 ? -14.329 5.393 25.719 1.00 96.44 90 GLY A CA 1
ATOM 690 C C . GLY A 1 90 ? -14.595 6.319 26.904 1.00 96.44 90 GLY A C 1
ATOM 691 O O . GLY A 1 90 ? -13.694 6.744 27.628 1.00 96.44 90 GLY A O 1
ATOM 692 N N . SER A 1 91 ? -15.867 6.648 27.086 1.00 97.00 91 SER A N 1
ATOM 693 C CA . SER A 1 91 ? -16.374 7.565 28.101 1.00 97.00 91 SER A CA 1
ATOM 694 C C . SER A 1 91 ? -17.709 7.065 28.661 1.00 97.00 91 SER A C 1
ATOM 696 O O . SER A 1 91 ? -18.407 6.276 28.017 1.00 97.00 91 SER A O 1
ATOM 698 N N . LYS A 1 92 ? -18.043 7.505 29.879 1.00 95.81 92 LYS A N 1
ATOM 699 C CA . LYS A 1 92 ? -19.343 7.276 30.524 1.00 95.81 92 LYS A CA 1
ATOM 700 C C . LYS A 1 92 ? -19.960 8.624 30.889 1.00 95.81 92 LYS A C 1
ATOM 702 O O . LYS A 1 92 ? -19.238 9.511 31.344 1.00 95.81 92 LYS A O 1
ATOM 707 N N . ASP A 1 93 ? -21.268 8.744 30.738 1.00 97.25 93 ASP A N 1
ATOM 708 C CA . ASP A 1 93 ? -22.065 9.879 31.193 1.00 97.25 93 ASP A CA 1
ATOM 709 C C . ASP A 1 93 ? -23.226 9.348 32.035 1.00 97.25 93 ASP A C 1
ATOM 711 O O . ASP A 1 93 ? -24.109 8.661 31.521 1.00 97.25 93 ASP A O 1
ATOM 715 N N . CYS A 1 94 ? -23.188 9.596 33.346 1.00 95.75 94 CYS A N 1
ATOM 716 C CA . CYS A 1 94 ? -24.182 9.076 34.279 1.00 95.75 94 CYS A CA 1
ATOM 717 C C . CYS A 1 94 ? -24.951 10.218 34.949 1.00 95.75 94 CYS A C 1
ATOM 719 O O . CYS A 1 94 ? -24.351 11.171 35.442 1.00 95.75 94 CYS A O 1
ATOM 721 N N . SER A 1 95 ? -26.273 10.070 35.068 1.00 94.50 95 SER A N 1
ATOM 722 C CA . SER A 1 95 ? -27.129 11.011 35.802 1.00 94.50 95 SER A CA 1
ATOM 723 C C . SER A 1 95 ? -27.058 10.848 37.331 1.00 94.50 95 SER A C 1
ATOM 725 O O . SER A 1 95 ? -27.546 11.705 38.065 1.00 94.50 95 SER A O 1
ATOM 727 N N . GLY A 1 96 ? -26.455 9.755 37.810 1.00 93.56 96 GLY A N 1
ATOM 728 C CA . GLY A 1 96 ? -26.277 9.393 39.218 1.00 93.56 96 GLY A CA 1
ATOM 729 C C . GLY A 1 96 ? -26.133 7.876 39.387 1.00 93.56 96 GLY A C 1
ATOM 730 O O . GLY A 1 96 ? -26.001 7.155 38.398 1.00 93.56 96 GLY A O 1
ATOM 731 N N . ASP A 1 97 ? -26.189 7.393 40.626 1.00 94.31 97 ASP A N 1
ATOM 732 C CA . ASP A 1 97 ? -26.070 5.973 41.008 1.00 94.31 97 ASP A CA 1
ATOM 733 C C . ASP A 1 97 ? -27.288 5.424 41.783 1.00 94.31 97 ASP A C 1
ATOM 735 O O . ASP A 1 97 ? -27.334 4.245 42.127 1.00 94.31 97 ASP A O 1
ATOM 739 N N . GLN A 1 98 ? -28.300 6.257 42.027 1.00 94.75 98 GLN A N 1
ATOM 740 C CA . GLN A 1 98 ? -29.542 5.882 42.708 1.00 94.75 98 GLN A CA 1
ATOM 741 C C . GLN A 1 98 ? -30.492 5.083 41.801 1.00 94.75 98 GLN A C 1
ATOM 743 O O . GLN A 1 98 ? -30.413 5.151 40.572 1.00 94.75 98 GLN A O 1
ATOM 748 N N . PHE A 1 99 ? -31.448 4.368 42.401 1.00 95.38 99 PHE A N 1
ATOM 749 C CA . PHE A 1 99 ? -32.511 3.663 41.674 1.00 95.38 99 PHE A CA 1
ATOM 750 C C . PHE A 1 99 ? -33.146 4.517 40.563 1.00 95.38 99 PHE A C 1
ATOM 752 O O . PHE A 1 99 ? -33.558 5.655 40.783 1.00 95.38 99 PHE A O 1
ATOM 759 N N . GLY A 1 100 ? -33.243 3.943 39.362 1.00 93.69 100 GLY A N 1
ATOM 760 C CA . GLY A 1 100 ? -33.804 4.603 38.182 1.00 93.69 100 GLY A CA 1
ATOM 761 C C . GLY A 1 100 ? -32.846 5.548 37.449 1.00 93.69 100 GLY A C 1
ATOM 762 O O . GLY A 1 100 ? -33.155 5.935 36.321 1.00 93.69 100 GLY A O 1
ATOM 763 N N . GLN A 1 101 ? -31.684 5.881 38.024 1.00 96.38 101 GLN A N 1
ATOM 764 C CA . GLN A 1 101 ? -30.652 6.647 37.323 1.00 96.38 101 GLN A CA 1
ATOM 765 C C . GLN A 1 101 ? -30.054 5.837 36.175 1.00 96.38 101 GLN A C 1
ATOM 767 O O . GLN A 1 101 ? -30.031 4.600 36.197 1.00 96.38 101 GLN A O 1
ATOM 772 N N . LYS A 1 102 ? -29.579 6.555 35.158 1.00 97.12 102 LYS A N 1
ATOM 773 C CA . LYS A 1 102 ? -29.069 5.984 33.917 1.00 97.12 102 LYS A CA 1
ATOM 774 C C . LYS A 1 102 ? -27.629 6.397 33.688 1.00 97.12 102 LYS A C 1
ATOM 776 O O . LYS A 1 102 ? -27.229 7.510 34.023 1.00 97.12 102 LYS A O 1
ATOM 781 N N . CYS A 1 103 ? -26.872 5.496 33.084 1.00 97.38 103 CYS A N 1
ATOM 782 C CA . CYS A 1 103 ? -25.546 5.791 32.589 1.00 97.38 103 CYS A CA 1
ATOM 783 C C . CYS A 1 103 ? -25.415 5.353 31.135 1.00 97.38 103 CYS A C 1
ATOM 785 O O . CYS A 1 103 ? -25.693 4.196 30.812 1.00 97.38 103 CYS A O 1
ATOM 787 N N . SER A 1 104 ? -24.987 6.286 30.293 1.00 97.81 104 SER A N 1
ATOM 788 C CA . SER A 1 104 ? -24.747 6.090 28.870 1.00 97.81 104 SER A CA 1
ATOM 789 C C . SER A 1 104 ? -23.251 5.990 28.600 1.00 97.81 104 SER A C 1
ATOM 791 O O . SER A 1 104 ? -22.443 6.696 29.204 1.00 97.81 104 SER A O 1
ATOM 793 N N . PHE A 1 105 ? -22.873 5.111 27.685 1.00 97.88 105 PHE A N 1
ATOM 794 C CA . PHE A 1 105 ? -21.490 4.824 27.333 1.00 97.88 105 PHE A CA 1
ATOM 795 C C . PHE A 1 105 ? -21.246 5.149 25.867 1.00 97.88 105 PHE A C 1
ATOM 797 O O . PHE A 1 105 ? -22.074 4.855 25.011 1.00 97.88 105 PHE A O 1
ATOM 804 N N . MET A 1 106 ? -20.080 5.717 25.574 1.00 97.38 106 MET A N 1
ATOM 805 C CA . MET A 1 106 ? -19.678 6.056 24.212 1.00 97.38 106 MET A CA 1
ATOM 806 C C . MET A 1 106 ? -18.207 5.717 24.002 1.00 97.38 106 MET A C 1
ATOM 808 O O . MET A 1 106 ? -17.369 6.045 24.842 1.00 97.38 106 MET A O 1
ATOM 812 N N . CYS A 1 107 ? -17.887 5.073 22.883 1.00 97.44 107 CYS A N 1
ATOM 813 C CA . CYS A 1 107 ? -16.509 4.774 22.503 1.00 97.44 107 CYS A CA 1
ATOM 814 C C . CYS A 1 107 ? -15.882 5.933 21.722 1.00 97.44 107 CYS A C 1
ATOM 816 O O . CYS A 1 107 ? -16.578 6.708 21.063 1.00 97.44 107 CYS A O 1
ATOM 818 N N . ASN A 1 108 ? -14.559 6.060 21.808 1.00 96.38 108 ASN A N 1
ATOM 819 C CA . ASN A 1 108 ? -13.810 7.036 21.026 1.00 96.38 108 ASN A CA 1
ATOM 820 C C . ASN A 1 108 ? -13.880 6.700 19.527 1.00 96.38 108 ASN A C 1
ATOM 822 O O . ASN A 1 108 ? -14.120 5.560 19.134 1.00 96.38 108 ASN A O 1
ATOM 826 N N . THR A 1 109 ? -13.623 7.692 18.673 1.00 94.75 109 THR A N 1
ATOM 827 C CA . THR A 1 109 ? -13.602 7.506 17.216 1.00 94.75 109 THR A CA 1
ATOM 828 C C . THR A 1 109 ? -12.689 6.350 16.801 1.00 94.75 109 THR A C 1
ATOM 830 O O . THR A 1 109 ? -11.531 6.294 17.214 1.00 94.75 109 THR A O 1
ATOM 833 N N . GLY A 1 110 ? -13.204 5.458 15.949 1.00 93.94 110 GLY A N 1
ATOM 834 C CA . GLY A 1 110 ? -12.485 4.273 15.473 1.00 93.94 110 GLY A CA 1
ATOM 835 C C . GLY A 1 110 ? -12.534 3.077 16.429 1.00 93.94 110 GLY A C 1
ATOM 836 O O . GLY A 1 110 ? -11.770 2.127 16.251 1.00 93.94 110 GLY A O 1
ATOM 837 N N . PHE A 1 111 ? -13.419 3.116 17.429 1.00 96.31 111 PHE A N 1
ATOM 838 C CA . PHE A 1 111 ? -13.725 1.993 18.305 1.00 96.31 111 PHE A CA 1
ATOM 839 C C . PHE A 1 111 ? -15.226 1.684 18.303 1.00 96.31 111 PHE A C 1
ATOM 841 O O . PHE A 1 111 ? -16.059 2.579 18.433 1.00 96.31 111 PHE A O 1
ATOM 848 N N . ASP A 1 112 ? -15.549 0.398 18.227 1.00 95.12 112 ASP A N 1
ATOM 849 C CA . ASP A 1 112 ? -16.900 -0.136 18.266 1.00 95.12 112 ASP A CA 1
ATOM 850 C C . ASP A 1 112 ? -17.319 -0.480 19.690 1.00 95.12 112 ASP A C 1
ATOM 852 O O . ASP A 1 112 ? -16.598 -1.155 20.436 1.00 95.12 112 ASP A O 1
ATOM 856 N N . LEU A 1 113 ? -18.534 -0.062 20.042 1.00 96.62 113 LEU A N 1
ATOM 857 C CA . LEU A 1 113 ? -19.148 -0.386 21.318 1.00 96.62 113 LEU A CA 1
ATOM 858 C C . LEU A 1 113 ? -19.661 -1.827 21.305 1.00 96.62 113 LEU A C 1
ATOM 860 O O . LEU A 1 113 ? -20.538 -2.191 20.524 1.00 96.62 113 LEU A O 1
ATOM 864 N N . SER A 1 114 ? -19.155 -2.639 22.230 1.00 97.12 114 SER A N 1
ATOM 865 C CA . SER A 1 114 ? -19.710 -3.955 22.546 1.00 97.12 114 SER A CA 1
ATOM 866 C C . SER A 1 114 ? -20.210 -3.979 23.989 1.00 97.12 114 SER A C 1
ATOM 868 O O . SER A 1 114 ? -19.488 -3.588 24.902 1.00 97.12 114 SER A O 1
ATOM 870 N N . GLY A 1 115 ? -21.453 -4.410 24.204 1.00 96.06 115 GLY A N 1
ATOM 871 C CA . GLY A 1 115 ? -22.104 -4.406 25.518 1.00 96.06 115 GLY A CA 1
ATOM 872 C C . GLY A 1 115 ? -23.358 -3.534 25.544 1.00 96.06 115 GLY A C 1
ATOM 873 O O . GLY A 1 115 ? -24.043 -3.404 24.531 1.00 96.06 115 GLY A O 1
ATOM 874 N N . SER A 1 116 ? -23.692 -2.977 26.709 1.00 97.06 116 SER A N 1
ATOM 875 C CA . SER A 1 116 ? -24.894 -2.154 26.889 1.00 97.06 116 SER A CA 1
ATOM 876 C C . SER A 1 116 ? -24.570 -0.661 26.832 1.00 97.06 116 SER A C 1
ATOM 878 O O . SER A 1 116 ? -23.999 -0.126 27.776 1.00 97.06 116 SER A O 1
ATOM 880 N N . GLU A 1 117 ? -24.971 0.003 25.742 1.00 96.75 117 GLU A N 1
ATOM 881 C CA . GLU A 1 117 ? -24.810 1.456 25.539 1.00 96.75 117 GLU A CA 1
ATOM 882 C C . GLU A 1 117 ? -25.450 2.281 26.664 1.00 96.75 117 GLU A C 1
ATOM 884 O O . GLU A 1 117 ? -24.887 3.286 27.079 1.00 96.75 117 GLU A O 1
ATOM 889 N N . GLU A 1 118 ? -26.581 1.829 27.210 1.00 97.31 118 GLU A N 1
ATOM 890 C CA . GLU A 1 118 ? -27.233 2.433 28.372 1.00 97.31 118 GLU A CA 1
ATOM 891 C C . GLU A 1 118 ? -27.440 1.376 29.466 1.00 97.31 118 GLU A C 1
ATOM 893 O O . GLU A 1 118 ? -27.861 0.246 29.194 1.00 97.31 118 GLU A O 1
ATOM 898 N N . ARG A 1 119 ? -27.166 1.746 30.720 1.00 97.50 119 ARG A N 1
ATOM 899 C CA . ARG A 1 119 ? -27.427 0.928 31.913 1.00 97.50 119 ARG A CA 1
ATOM 900 C C . ARG A 1 119 ? -28.270 1.720 32.909 1.00 97.50 119 ARG A C 1
ATOM 902 O O . ARG A 1 119 ? -28.097 2.926 33.047 1.00 97.50 119 ARG A O 1
ATOM 909 N N . THR A 1 120 ? -29.190 1.056 33.604 1.00 97.62 120 THR A N 1
ATOM 910 C CA . THR A 1 120 ? -30.115 1.663 34.579 1.00 97.62 120 THR A CA 1
ATOM 911 C C . THR A 1 120 ? -29.997 0.968 35.933 1.00 97.62 120 THR A C 1
ATOM 913 O O . THR A 1 120 ? -29.941 -0.262 35.977 1.00 97.62 120 THR A O 1
ATOM 916 N N . CYS A 1 121 ? -29.970 1.729 37.028 1.00 97.19 121 CYS A N 1
ATOM 917 C CA . CYS A 1 121 ? -29.890 1.174 38.381 1.00 97.19 121 CYS A CA 1
ATOM 918 C C . CYS A 1 121 ? -31.235 0.555 38.804 1.00 97.19 121 CYS A C 1
ATOM 920 O O . CYS A 1 121 ? -32.276 1.219 38.775 1.00 97.19 121 CYS A O 1
ATOM 922 N N . GLN A 1 122 ? -31.223 -0.730 39.167 1.00 95.00 122 GLN A N 1
ATOM 923 C CA . GLN A 1 122 ? -32.407 -1.542 39.452 1.00 95.00 122 GLN A CA 1
ATOM 924 C C . GLN A 1 122 ? -32.738 -1.609 40.949 1.00 95.00 122 GLN A C 1
ATOM 926 O O . GLN A 1 122 ? -31.964 -1.201 41.810 1.00 95.00 122 GLN A O 1
ATOM 931 N N . ALA A 1 123 ? -33.917 -2.154 41.269 1.00 91.31 123 ALA A N 1
ATOM 932 C CA . ALA A 1 123 ? -34.422 -2.261 42.641 1.00 91.31 123 ALA A CA 1
ATOM 933 C C . ALA A 1 123 ? -33.634 -3.244 43.533 1.00 91.31 123 ALA A C 1
ATOM 935 O O . ALA A 1 123 ? -33.831 -3.272 44.745 1.00 91.31 123 ALA A O 1
ATOM 936 N N . ASP A 1 124 ? -32.761 -4.067 42.954 1.00 91.19 124 ASP A N 1
ATOM 937 C CA . ASP A 1 124 ? -31.865 -4.965 43.688 1.00 91.19 124 ASP A CA 1
ATOM 938 C C . ASP A 1 124 ? -30.480 -4.349 43.957 1.00 91.19 124 ASP A C 1
ATOM 940 O O . ASP A 1 124 ? -29.635 -4.996 44.574 1.00 91.19 124 ASP A O 1
ATOM 944 N N . GLY A 1 125 ? -30.257 -3.095 43.542 1.00 91.25 125 GLY A N 1
ATOM 945 C CA . GLY A 1 125 ? -28.969 -2.412 43.662 1.00 91.25 125 GLY A CA 1
ATOM 946 C C . GLY A 1 125 ? -27.962 -2.793 42.575 1.00 91.25 125 GLY A C 1
ATOM 947 O O . GLY A 1 125 ? -26.783 -2.478 42.710 1.00 91.25 125 GLY A O 1
ATOM 948 N N . THR A 1 126 ? -28.396 -3.457 41.500 1.00 95.38 126 THR A N 1
ATOM 949 C CA . THR A 1 126 ? -27.542 -3.784 40.353 1.00 95.38 126 THR A CA 1
ATOM 950 C C . THR A 1 126 ? -27.883 -2.945 39.123 1.00 95.38 126 THR A C 1
ATOM 952 O O . THR A 1 126 ? -28.988 -2.427 38.970 1.00 95.38 126 THR A O 1
ATOM 955 N N . TRP A 1 127 ? -26.911 -2.782 38.228 1.00 97.06 127 TRP A N 1
ATOM 956 C CA . TRP A 1 127 ? -27.114 -2.104 36.949 1.00 97.06 127 TRP A CA 1
ATOM 957 C C . TRP A 1 127 ? -27.577 -3.085 35.874 1.00 97.06 127 TRP A C 1
ATOM 959 O O . TRP A 1 127 ? -26.928 -4.115 35.674 1.00 97.06 127 TRP A O 1
ATOM 969 N N . THR A 1 128 ? -28.601 -2.712 35.098 1.00 97.62 128 THR A N 1
ATOM 970 C CA . THR A 1 128 ? -29.050 -3.494 33.933 1.00 97.62 128 THR A CA 1
ATOM 971 C C . THR A 1 128 ? -27.922 -3.738 32.930 1.00 97.62 128 THR A C 1
ATOM 973 O O . THR A 1 128 ? -26.947 -2.989 32.867 1.00 97.62 128 THR A O 1
ATOM 976 N N . GLY A 1 129 ? -28.075 -4.760 32.088 1.00 95.94 129 GLY A N 1
ATOM 977 C CA . GLY A 1 129 ? -27.168 -4.994 30.968 1.00 95.94 129 GLY A CA 1
ATOM 978 C C . GLY A 1 129 ? -25.792 -5.514 31.383 1.00 95.94 129 GLY A C 1
ATOM 979 O O . GLY A 1 129 ? -25.599 -6.026 32.485 1.00 95.94 129 GLY A O 1
ATOM 980 N N . VAL A 1 130 ? -24.832 -5.408 30.470 1.00 96.62 130 VAL A N 1
ATOM 981 C CA . VAL A 1 130 ? -23.472 -5.936 30.634 1.00 96.62 130 VAL A CA 1
ATOM 982 C C . VAL A 1 130 ? -22.429 -4.821 30.497 1.00 96.62 130 VAL A C 1
ATOM 984 O O . VAL A 1 130 ? -22.717 -3.797 29.871 1.00 96.62 130 VAL A O 1
ATOM 987 N N . PRO A 1 131 ? -21.224 -4.985 31.079 1.00 95.94 131 PRO A N 1
ATOM 988 C CA . PRO A 1 131 ? -20.132 -4.028 30.915 1.00 95.94 131 PRO A CA 1
ATOM 989 C C . PRO A 1 131 ? -19.816 -3.736 29.444 1.00 95.94 131 PRO A C 1
ATOM 991 O O . PRO A 1 131 ? -19.925 -4.618 28.591 1.00 95.94 131 PRO A O 1
ATOM 994 N N . VAL A 1 132 ? -19.420 -2.493 29.166 1.00 97.25 132 VAL A N 1
ATOM 995 C CA . VAL A 1 132 ? -19.049 -2.041 27.823 1.00 97.25 132 VAL A CA 1
ATOM 996 C C . VAL A 1 132 ? -17.558 -2.249 27.580 1.00 97.25 132 VAL A C 1
ATOM 998 O O . VAL A 1 132 ? -16.729 -1.902 28.421 1.00 97.25 132 VAL A O 1
ATOM 1001 N N . HIS A 1 133 ? -17.223 -2.759 26.397 1.00 97.50 133 HIS A N 1
ATOM 1002 C CA . HIS A 1 133 ? -15.867 -2.816 25.866 1.00 97.50 133 HIS A CA 1
ATOM 1003 C C . HIS A 1 133 ? -15.812 -2.094 24.517 1.00 97.50 133 HIS A C 1
ATOM 1005 O O . HIS A 1 133 ? -16.602 -2.401 23.620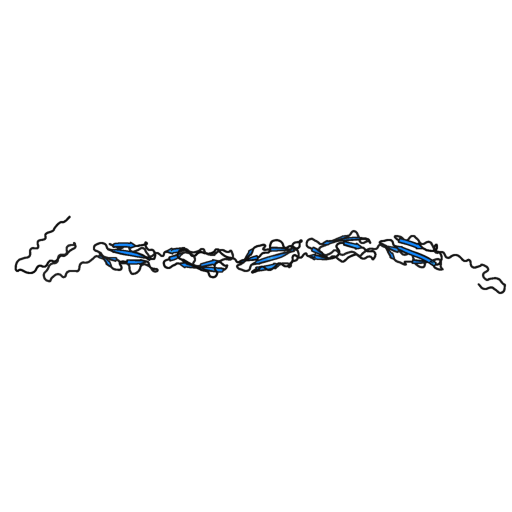 1.00 97.50 133 HIS A O 1
ATOM 1011 N N . CYS A 1 134 ? -14.871 -1.159 24.382 1.00 97.25 134 CYS A N 1
ATOM 1012 C CA . CYS A 1 134 ? -14.586 -0.460 23.133 1.00 97.25 134 CYS A CA 1
ATOM 1013 C C . CYS A 1 134 ? -13.477 -1.206 22.391 1.00 97.25 134 CYS A C 1
ATOM 1015 O O . CYS A 1 134 ? -12.322 -1.205 22.817 1.00 97.25 134 CYS A O 1
ATOM 1017 N N . ASN A 1 135 ? -13.831 -1.877 21.299 1.00 94.81 135 ASN A N 1
ATOM 1018 C CA . ASN A 1 135 ? -12.874 -2.628 20.486 1.00 94.81 135 ASN A CA 1
ATOM 1019 C C . ASN A 1 135 ? -12.475 -1.786 19.283 1.00 94.81 135 ASN A C 1
ATOM 1021 O O . ASN A 1 135 ? -13.326 -1.114 18.717 1.00 94.81 135 ASN A O 1
ATOM 1025 N N . LYS A 1 136 ? -11.209 -1.812 18.864 1.00 93.81 136 LYS A N 1
ATOM 1026 C CA . LYS A 1 136 ? -10.807 -1.095 17.645 1.00 93.81 136 LYS A CA 1
ATOM 1027 C C . LYS A 1 136 ? -11.619 -1.588 16.450 1.00 93.81 136 LYS A C 1
ATOM 1029 O O . LYS A 1 136 ? -11.737 -2.798 16.261 1.00 93.81 136 LYS A O 1
ATOM 1034 N N . ALA A 1 137 ? -12.098 -0.657 15.632 1.00 93.56 137 ALA A N 1
ATOM 1035 C CA . ALA A 1 137 ? -12.676 -0.982 14.338 1.00 93.56 137 ALA A CA 1
ATOM 1036 C C . ALA A 1 137 ? -11.625 -1.688 13.467 1.00 93.56 137 ALA A C 1
ATOM 1038 O O . ALA A 1 137 ? -10.427 -1.403 13.555 1.00 93.56 137 ALA A O 1
ATOM 1039 N N . THR A 1 138 ? -12.063 -2.613 12.617 1.00 95.25 138 THR A N 1
ATOM 1040 C CA . THR A 1 138 ? -11.176 -3.401 11.750 1.00 95.25 138 THR A CA 1
ATOM 1041 C C . THR A 1 138 ? -11.628 -3.284 10.296 1.00 95.25 138 THR A C 1
ATOM 1043 O O . THR A 1 138 ? -12.776 -3.585 9.978 1.00 95.25 138 THR A O 1
ATOM 1046 N N . CYS A 1 139 ? -10.709 -2.916 9.399 1.00 95.69 139 CYS A N 1
ATOM 1047 C CA . CYS A 1 139 ? -10.945 -2.788 7.953 1.00 95.69 139 CYS A CA 1
ATOM 1048 C C . CYS A 1 139 ? -10.704 -4.094 7.168 1.00 95.69 139 CYS A C 1
ATOM 1050 O O . CYS A 1 139 ? -10.827 -4.146 5.943 1.00 95.69 139 CYS A O 1
ATOM 1052 N N . GLY A 1 140 ? -10.304 -5.159 7.865 1.00 94.19 140 GLY A N 1
ATOM 1053 C CA . GLY A 1 140 ? -9.903 -6.437 7.281 1.00 94.19 140 GLY A CA 1
ATOM 1054 C C . GLY A 1 140 ? -8.469 -6.427 6.743 1.00 94.19 140 GLY A C 1
ATOM 1055 O O . GLY A 1 140 ? -7.842 -5.383 6.569 1.00 94.19 140 GLY A O 1
ATOM 1056 N N . LEU A 1 141 ? -7.920 -7.616 6.494 1.00 95.25 141 LEU A N 1
ATOM 1057 C CA . LEU A 1 141 ? -6.560 -7.755 5.972 1.00 95.25 141 LEU A CA 1
ATOM 1058 C C . LEU A 1 141 ? -6.517 -7.447 4.474 1.00 95.25 141 LEU A C 1
ATOM 1060 O O . LEU A 1 141 ? -7.309 -7.978 3.695 1.00 95.25 141 LEU A O 1
ATOM 1064 N N . LEU A 1 142 ? -5.550 -6.625 4.066 1.00 95.69 142 LEU A N 1
ATOM 1065 C CA . LEU A 1 142 ? -5.336 -6.314 2.657 1.00 95.69 142 LEU A CA 1
ATOM 1066 C C . LEU A 1 142 ? -4.659 -7.480 1.925 1.00 95.69 142 LEU A C 1
ATOM 1068 O O . LEU A 1 142 ? -3.706 -8.071 2.442 1.00 95.69 142 LEU A O 1
ATOM 1072 N N . PRO A 1 143 ? -5.101 -7.803 0.698 1.00 94.88 143 PRO A N 1
ATOM 1073 C CA . PRO A 1 143 ? -4.475 -8.844 -0.095 1.00 94.88 143 PRO A CA 1
ATOM 1074 C C . PRO A 1 143 ? -3.097 -8.402 -0.598 1.00 94.88 143 PRO A C 1
ATOM 1076 O O . PRO A 1 143 ? -2.887 -7.261 -1.017 1.00 94.88 143 PRO A O 1
ATOM 1079 N N . LYS A 1 144 ? -2.164 -9.356 -0.624 1.00 94.75 144 LYS A N 1
ATOM 1080 C CA . LYS A 1 144 ? -0.844 -9.188 -1.234 1.00 94.75 144 LYS A CA 1
ATOM 1081 C C . LYS A 1 144 ? -0.984 -9.046 -2.763 1.00 94.75 144 LYS A C 1
ATOM 1083 O O . LYS A 1 144 ? -1.570 -9.938 -3.386 1.00 94.75 144 LYS A O 1
ATOM 1088 N N . PRO A 1 145 ? -0.417 -7.998 -3.391 1.00 96.75 145 PRO A N 1
ATOM 1089 C CA . PRO A 1 145 ? -0.343 -7.907 -4.846 1.00 96.75 145 PRO A CA 1
ATOM 1090 C C . PRO A 1 145 ? 0.452 -9.074 -5.446 1.00 96.75 145 PRO A C 1
ATOM 1092 O O . PRO A 1 145 ? 1.434 -9.545 -4.867 1.00 96.75 145 PRO A O 1
ATOM 1095 N N . ARG A 1 146 ? 0.064 -9.540 -6.638 1.00 97.12 146 ARG A N 1
ATOM 1096 C CA . ARG A 1 146 ? 0.919 -10.454 -7.415 1.00 97.12 146 ARG A CA 1
ATOM 1097 C C . ARG A 1 146 ? 2.209 -9.722 -7.779 1.00 97.12 146 ARG A C 1
ATOM 1099 O O . ARG A 1 146 ? 2.129 -8.568 -8.174 1.00 97.12 146 ARG A O 1
ATOM 1106 N N . HIS A 1 147 ? 3.355 -10.393 -7.669 1.00 96.62 147 HIS A N 1
ATOM 1107 C CA . HIS A 1 147 ? 4.678 -9.788 -7.884 1.00 96.62 147 HIS A CA 1
ATOM 1108 C C . HIS A 1 147 ? 4.949 -8.549 -7.018 1.00 96.62 147 HIS A C 1
ATOM 1110 O O . HIS A 1 147 ? 5.529 -7.567 -7.475 1.00 96.62 147 HIS A O 1
ATOM 1116 N N . GLY A 1 148 ? 4.477 -8.570 -5.774 1.00 96.94 148 GLY A N 1
ATOM 1117 C CA . GLY A 1 148 ? 4.733 -7.515 -4.805 1.00 96.94 148 GLY A CA 1
ATOM 1118 C C . GLY A 1 148 ? 4.545 -8.003 -3.381 1.00 96.94 148 GLY A C 1
ATOM 1119 O O . GLY A 1 148 ? 4.307 -9.186 -3.149 1.00 96.94 148 GLY A O 1
ATOM 1120 N N . SER A 1 149 ? 4.638 -7.104 -2.412 1.00 96.94 149 SER A N 1
ATOM 1121 C CA . SER A 1 149 ? 4.469 -7.389 -0.991 1.00 96.94 149 SER A CA 1
ATOM 1122 C C . SER A 1 149 ? 3.640 -6.306 -0.302 1.00 96.94 149 SER A C 1
ATOM 1124 O O . SER A 1 149 ? 3.478 -5.205 -0.825 1.00 96.94 149 SER A O 1
ATOM 1126 N N . VAL A 1 150 ? 3.077 -6.648 0.856 1.00 97.69 150 VAL A N 1
ATOM 1127 C CA . VAL A 1 150 ? 2.347 -5.723 1.725 1.00 97.69 150 VAL A CA 1
ATOM 1128 C C . VAL A 1 150 ? 2.878 -5.873 3.147 1.00 97.69 150 VAL A C 1
ATOM 1130 O O . VAL A 1 150 ? 3.085 -6.995 3.611 1.00 97.69 150 VAL A O 1
ATOM 1133 N N . GLN A 1 151 ? 3.114 -4.753 3.824 1.00 97.44 151 GLN A N 1
ATOM 1134 C CA . GLN A 1 151 ? 3.539 -4.706 5.222 1.00 97.44 151 GLN A CA 1
ATOM 1135 C C . GLN A 1 151 ? 2.661 -3.727 5.989 1.00 97.44 151 GLN A C 1
ATOM 1137 O O . GLN A 1 151 ? 2.583 -2.557 5.620 1.00 97.44 151 GLN A O 1
ATOM 1142 N N . CYS A 1 152 ? 2.019 -4.202 7.054 1.00 97.06 152 CYS A N 1
ATOM 1143 C CA . CYS A 1 152 ? 1.078 -3.426 7.857 1.00 97.06 152 CYS A CA 1
ATOM 1144 C C . CYS A 1 152 ? 1.573 -3.297 9.297 1.00 97.06 152 CYS A C 1
ATOM 1146 O O . CYS A 1 152 ? 2.043 -4.279 9.869 1.00 97.06 152 CYS A O 1
ATOM 1148 N N . SER A 1 153 ? 1.434 -2.110 9.889 1.00 96.69 153 SER A N 1
ATOM 1149 C CA . SER A 1 153 ? 1.899 -1.838 11.256 1.00 96.69 153 SER A CA 1
ATOM 1150 C C . SER A 1 153 ? 1.106 -2.586 12.333 1.00 96.69 153 SER A C 1
ATOM 1152 O O . SER A 1 153 ? 1.694 -3.064 13.300 1.00 96.69 153 SER A O 1
ATOM 1154 N N . ALA A 1 154 ? -0.212 -2.709 12.164 1.00 92.88 154 ALA A N 1
ATOM 1155 C CA . ALA A 1 154 ? -1.112 -3.342 13.129 1.00 92.88 154 ALA A CA 1
ATOM 1156 C C . ALA A 1 154 ? -2.185 -4.190 12.424 1.00 92.88 154 ALA A C 1
ATOM 1158 O O . ALA A 1 154 ? -3.366 -4.141 12.757 1.00 92.88 154 ALA A O 1
ATOM 1159 N N . GLY A 1 155 ? -1.789 -4.939 11.388 1.00 92.50 155 GLY A N 1
ATOM 1160 C CA . GLY A 1 155 ? -2.728 -5.751 10.612 1.00 92.50 155 GLY A CA 1
ATOM 1161 C C . GLY A 1 155 ? -3.823 -4.890 9.978 1.00 92.50 155 GLY A C 1
ATOM 1162 O O . GLY A 1 155 ? -3.512 -3.999 9.188 1.00 92.50 155 GLY A O 1
ATOM 1163 N N . GLY A 1 156 ? -5.084 -5.165 10.320 1.00 94.25 156 GLY A N 1
ATOM 1164 C CA . GLY A 1 156 ? -6.257 -4.469 9.784 1.00 94.25 156 GLY A CA 1
ATOM 1165 C C . GLY A 1 156 ? -6.989 -3.558 10.760 1.00 94.25 156 GLY A C 1
ATOM 1166 O O . GLY A 1 156 ? -8.113 -3.172 10.455 1.00 94.25 156 GLY A O 1
ATOM 1167 N N . ASP A 1 157 ? -6.401 -3.250 11.913 1.00 95.69 157 ASP A N 1
ATOM 1168 C CA . ASP A 1 157 ? -7.062 -2.451 12.948 1.00 95.69 157 ASP A CA 1
ATOM 1169 C C . ASP A 1 157 ? -7.046 -0.955 12.613 1.00 95.69 157 ASP A C 1
ATOM 1171 O O . ASP A 1 157 ? -6.179 -0.480 11.876 1.00 95.69 157 ASP A O 1
ATOM 1175 N N . PHE A 1 158 ? -7.975 -0.197 13.194 1.00 96.56 158 PHE A N 1
ATOM 1176 C CA . PHE A 1 158 ? -8.070 1.251 13.039 1.00 96.56 158 PHE A CA 1
ATOM 1177 C C . PHE A 1 158 ? -6.725 1.944 13.293 1.00 96.56 158 PHE A C 1
ATOM 1179 O O . PHE A 1 158 ? -6.035 1.685 14.287 1.00 96.56 158 PHE A O 1
ATOM 1186 N N . GLY A 1 159 ? -6.343 2.822 12.363 1.00 95.25 159 GLY A N 1
ATOM 1187 C CA . GLY A 1 159 ? -5.055 3.511 12.358 1.00 95.25 159 GLY A CA 1
ATOM 1188 C C . GLY A 1 159 ? -3.873 2.663 11.871 1.00 95.25 159 GLY A C 1
ATOM 1189 O O . GLY A 1 159 ? -2.758 3.182 11.791 1.00 95.25 159 GLY A O 1
ATOM 1190 N N . SER A 1 160 ? -4.073 1.384 11.522 1.00 97.38 160 SER A N 1
ATOM 1191 C CA . SER A 1 160 ? -3.046 0.574 10.859 1.00 97.38 160 SER A CA 1
ATOM 1192 C C . SER A 1 160 ? -2.671 1.213 9.525 1.00 97.38 160 SER A C 1
ATOM 1194 O O . SER A 1 160 ? -3.538 1.646 8.763 1.00 97.38 160 SER A O 1
ATOM 1196 N N . VAL A 1 161 ? -1.371 1.261 9.243 1.00 97.94 161 VAL A N 1
ATOM 1197 C CA . VAL A 1 161 ? -0.816 1.769 7.989 1.00 97.94 161 VAL A CA 1
ATOM 1198 C C . VAL A 1 161 ? -0.174 0.598 7.265 1.00 97.94 161 VAL A C 1
ATOM 1200 O O . VAL A 1 161 ? 0.768 -0.014 7.774 1.00 97.94 161 VAL A O 1
ATOM 1203 N N . CYS A 1 162 ? -0.686 0.290 6.079 1.00 97.88 162 CYS A N 1
ATOM 1204 C CA . CYS A 1 162 ? -0.134 -0.719 5.190 1.00 97.88 162 CYS A CA 1
ATOM 1205 C C . CYS A 1 162 ? 0.642 -0.052 4.059 1.00 97.88 162 CYS A C 1
ATOM 1207 O O . CYS A 1 162 ? 0.124 0.838 3.391 1.00 97.88 162 CYS A O 1
ATOM 1209 N N . SER A 1 163 ? 1.865 -0.517 3.830 1.00 98.06 163 SER A N 1
ATOM 1210 C CA . SER A 1 163 ? 2.726 -0.123 2.717 1.00 98.06 163 SER A CA 1
ATOM 1211 C C . SER A 1 163 ? 2.847 -1.265 1.715 1.00 98.06 163 SER A C 1
ATOM 1213 O O . SER A 1 163 ? 2.931 -2.436 2.098 1.00 98.06 163 SER A O 1
ATOM 1215 N N . PHE A 1 164 ? 2.832 -0.924 0.433 1.00 98.19 164 PHE A N 1
ATOM 1216 C CA . PHE A 1 164 ? 2.900 -1.866 -0.672 1.00 98.19 164 PHE A CA 1
ATOM 1217 C C . PHE A 1 164 ? 4.162 -1.633 -1.488 1.00 98.19 164 PHE A C 1
ATOM 1219 O O . PHE A 1 164 ? 4.539 -0.501 -1.774 1.00 98.19 164 PHE A O 1
ATOM 1226 N N . THR A 1 165 ? 4.796 -2.722 -1.900 1.00 97.44 165 THR A N 1
ATOM 1227 C CA . THR A 1 165 ? 5.980 -2.688 -2.761 1.00 97.44 165 THR A CA 1
ATOM 1228 C C . THR A 1 165 ? 5.838 -3.714 -3.871 1.00 97.44 165 THR A C 1
ATOM 1230 O O . THR A 1 165 ? 5.136 -4.712 -3.711 1.00 97.44 165 THR A O 1
ATOM 1233 N N . CYS A 1 166 ? 6.492 -3.477 -5.003 1.00 97.44 166 CYS A N 1
ATOM 1234 C CA . CYS A 1 166 ? 6.541 -4.430 -6.107 1.00 97.44 166 CYS A CA 1
ATOM 1235 C C . CYS A 1 166 ? 7.914 -5.097 -6.190 1.00 97.44 166 CYS A C 1
ATOM 1237 O O . CYS A 1 166 ? 8.927 -4.513 -5.799 1.00 97.44 166 CYS A O 1
ATOM 1239 N N . ASP A 1 167 ? 7.931 -6.330 -6.686 1.00 96.38 167 ASP A N 1
ATOM 1240 C CA . ASP A 1 167 ? 9.155 -7.069 -6.969 1.00 96.38 167 ASP A CA 1
ATOM 1241 C C . ASP A 1 167 ? 9.958 -6.352 -8.069 1.00 96.38 167 ASP A C 1
ATOM 1243 O O . ASP A 1 167 ? 9.429 -5.553 -8.849 1.00 96.38 167 ASP A O 1
ATOM 1247 N N . SER A 1 168 ? 11.257 -6.642 -8.167 1.00 93.12 168 SER A N 1
ATOM 1248 C CA . SER A 1 168 ? 12.104 -6.025 -9.190 1.00 93.12 168 SER A CA 1
ATOM 1249 C C . SER A 1 168 ? 11.587 -6.319 -10.605 1.00 93.12 168 SER A C 1
ATOM 1251 O O . SER A 1 168 ? 11.242 -7.450 -10.949 1.00 93.12 168 SER A O 1
ATOM 1253 N N . GLY A 1 169 ? 11.527 -5.279 -11.440 1.00 93.12 169 GLY A N 1
ATOM 1254 C CA . GLY A 1 169 ? 10.937 -5.362 -12.779 1.00 93.12 169 GLY A CA 1
ATOM 1255 C C . GLY A 1 169 ? 9.425 -5.153 -12.836 1.00 93.12 169 GLY A C 1
ATOM 1256 O O . GLY A 1 169 ? 8.846 -5.318 -13.908 1.00 93.12 169 GLY A O 1
ATOM 1257 N N . TYR A 1 170 ? 8.793 -4.770 -11.725 1.00 96.00 170 TYR A N 1
ATOM 1258 C CA . TYR A 1 170 ? 7.396 -4.357 -11.674 1.00 96.00 170 TYR A CA 1
ATOM 1259 C C . TYR A 1 170 ? 7.264 -2.955 -11.070 1.00 96.00 170 TYR A C 1
ATOM 1261 O O . TYR A 1 170 ? 7.992 -2.590 -10.148 1.00 96.00 170 TYR A O 1
ATOM 1269 N N . SER A 1 171 ? 6.318 -2.172 -11.582 1.00 94.75 171 SER A N 1
ATOM 1270 C CA . SER A 1 171 ? 5.953 -0.852 -11.076 1.00 94.75 171 SER A CA 1
ATOM 1271 C C . SER A 1 171 ? 4.622 -0.907 -10.330 1.00 94.75 171 SER A C 1
ATOM 1273 O O . SER A 1 171 ? 3.698 -1.630 -10.712 1.00 94.75 171 SER A O 1
ATOM 1275 N N . LEU A 1 172 ? 4.527 -0.146 -9.239 1.00 96.25 172 LEU A N 1
ATOM 1276 C CA . LEU A 1 172 ? 3.314 -0.062 -8.432 1.00 96.25 172 LEU A CA 1
ATOM 1277 C C . LEU A 1 172 ? 2.315 0.899 -9.079 1.00 96.25 172 LEU A C 1
ATOM 1279 O O . LEU A 1 172 ? 2.643 2.051 -9.352 1.00 96.25 172 LEU A O 1
ATOM 1283 N N . VAL A 1 173 ? 1.086 0.428 -9.290 1.00 96.44 173 VAL A N 1
ATOM 1284 C CA . VAL A 1 173 ? -0.040 1.243 -9.756 1.00 96.44 173 VAL A CA 1
ATOM 1285 C C . VAL A 1 173 ? -1.127 1.231 -8.689 1.00 96.44 173 VAL A C 1
ATOM 1287 O O . VAL A 1 173 ? -1.583 0.162 -8.285 1.00 96.44 173 VAL A O 1
ATOM 1290 N N . GLY A 1 174 ? -1.548 2.414 -8.239 1.00 96.31 174 GLY A N 1
ATOM 1291 C CA . GLY A 1 174 ? -2.504 2.596 -7.144 1.00 96.31 174 GLY A CA 1
ATOM 1292 C C . GLY A 1 174 ? -1.865 3.289 -5.942 1.00 96.31 174 GLY A C 1
ATOM 1293 O O . GLY A 1 174 ? -0.901 4.038 -6.093 1.00 96.31 174 GLY A O 1
ATOM 1294 N N . SER A 1 175 ? -2.412 3.063 -4.748 1.00 97.62 175 SER A N 1
ATOM 1295 C CA . SER A 1 175 ? -1.911 3.690 -3.522 1.00 97.62 175 SER A CA 1
ATOM 1296 C C . SER A 1 175 ? -0.738 2.902 -2.931 1.00 97.62 175 SER A C 1
ATOM 1298 O O . SER A 1 175 ? -0.897 1.738 -2.571 1.00 97.62 175 SER A O 1
ATOM 1300 N N . GLU A 1 176 ? 0.428 3.542 -2.800 1.00 97.00 176 GLU A N 1
ATOM 1301 C CA . GLU A 1 176 ? 1.615 2.961 -2.146 1.00 97.00 176 GLU A CA 1
ATOM 1302 C C . GLU A 1 176 ? 1.360 2.670 -0.662 1.00 97.00 176 GLU A C 1
ATOM 1304 O O . GLU A 1 176 ? 1.813 1.656 -0.131 1.00 97.00 176 GLU A O 1
ATOM 1309 N N . THR A 1 177 ? 0.590 3.535 -0.002 1.00 97.81 177 THR A N 1
ATOM 1310 C CA . THR A 1 177 ? 0.174 3.370 1.388 1.00 97.81 177 THR A CA 1
ATOM 1311 C C . THR A 1 177 ? -1.340 3.462 1.527 1.00 97.81 177 THR A C 1
ATOM 1313 O O . THR A 1 177 ? -2.011 4.183 0.786 1.00 97.81 177 THR A O 1
ATOM 1316 N N . ARG A 1 178 ? -1.889 2.699 2.474 1.00 98.06 178 ARG A N 1
ATOM 1317 C CA . ARG A 1 178 ? -3.312 2.703 2.833 1.00 98.06 178 ARG A CA 1
ATOM 1318 C C . ARG A 1 178 ? -3.451 2.699 4.349 1.00 98.06 178 ARG A C 1
ATOM 1320 O O . ARG A 1 178 ? -2.663 2.047 5.034 1.00 98.06 178 ARG A O 1
ATOM 1327 N N . VAL A 1 179 ? -4.438 3.425 4.860 1.00 97.94 179 VAL A N 1
ATOM 1328 C CA . VAL A 1 179 ? -4.706 3.585 6.298 1.00 97.94 179 VAL A CA 1
ATOM 1329 C C . VAL A 1 179 ? -6.098 3.051 6.605 1.00 97.94 179 VAL A C 1
ATOM 1331 O O . VAL A 1 179 ? -7.016 3.302 5.829 1.00 97.94 179 VAL A O 1
ATOM 1334 N N . CYS A 1 180 ? -6.249 2.292 7.689 1.00 97.81 180 CYS A N 1
ATOM 1335 C CA . CYS A 1 180 ? -7.561 1.829 8.137 1.00 97.81 180 CYS A CA 1
ATOM 1336 C C . CYS A 1 180 ? -8.279 2.961 8.878 1.00 97.81 180 CYS A C 1
ATOM 1338 O O . CYS A 1 180 ? -7.797 3.436 9.911 1.00 97.81 180 CYS A O 1
ATOM 1340 N N . GLU A 1 181 ? -9.399 3.411 8.322 1.00 96.56 181 GLU A N 1
ATOM 1341 C CA . GLU A 1 181 ? -10.177 4.551 8.795 1.00 96.56 181 GLU A CA 1
ATOM 1342 C C . GLU A 1 181 ? -11.317 4.114 9.729 1.00 96.56 181 GLU A C 1
ATOM 1344 O O . GLU A 1 181 ? -11.592 2.928 9.921 1.00 96.56 181 GLU A O 1
ATOM 1349 N N . ALA A 1 182 ? -11.945 5.090 10.391 1.00 94.56 182 ALA A N 1
ATOM 1350 C CA . ALA A 1 182 ? -12.949 4.834 11.427 1.00 94.56 182 ALA A CA 1
ATOM 1351 C C . ALA A 1 182 ? -14.269 4.266 10.874 1.00 94.56 182 ALA A C 1
ATOM 1353 O O . ALA A 1 182 ? -15.088 3.777 11.640 1.00 94.56 182 ALA A O 1
ATOM 1354 N N . ASP A 1 183 ? -14.477 4.331 9.559 1.00 94.69 183 ASP A N 1
ATOM 1355 C CA . ASP A 1 183 ? -15.633 3.793 8.839 1.00 94.69 183 ASP A CA 1
ATOM 1356 C C . ASP A 1 183 ? -15.435 2.332 8.395 1.00 94.69 183 ASP A C 1
ATOM 1358 O O . ASP A 1 183 ? -16.205 1.816 7.583 1.00 94.69 183 ASP A O 1
ATOM 1362 N N . HIS A 1 184 ? -14.417 1.656 8.941 1.00 94.38 184 HIS A N 1
ATOM 1363 C CA . HIS A 1 184 ? -14.022 0.290 8.592 1.00 94.38 184 HIS A CA 1
ATOM 1364 C C . HIS A 1 184 ? -13.537 0.140 7.143 1.00 94.38 184 HIS A C 1
ATOM 1366 O O . HIS A 1 184 ? -13.468 -0.980 6.625 1.00 94.38 184 HIS A O 1
ATOM 1372 N N . ALA A 1 185 ? -13.174 1.239 6.479 1.00 96.25 185 ALA A N 1
ATOM 1373 C CA . ALA A 1 185 ? -12.622 1.216 5.138 1.00 96.25 185 ALA A CA 1
ATOM 1374 C C . ALA A 1 185 ? -11.126 1.542 5.129 1.00 96.25 185 ALA A C 1
ATOM 1376 O O . ALA A 1 185 ? -10.579 2.274 5.951 1.00 96.25 185 ALA A O 1
ATOM 1377 N N . TRP A 1 186 ? -10.440 0.975 4.142 1.00 97.69 186 TRP A N 1
ATOM 1378 C CA . TRP A 1 186 ? -9.064 1.339 3.842 1.00 97.69 186 TRP A CA 1
ATOM 1379 C C . TRP A 1 186 ? -9.032 2.534 2.902 1.00 97.69 186 TRP A C 1
ATOM 1381 O O . TRP A 1 186 ? -9.579 2.454 1.797 1.00 97.69 186 TRP A O 1
ATOM 1391 N N . SER A 1 187 ? -8.277 3.563 3.273 1.00 97.81 187 SER A N 1
ATOM 1392 C CA . SER A 1 187 ? -8.062 4.734 2.432 1.00 97.81 187 SER A CA 1
ATOM 1393 C C . SER A 1 187 ? -7.428 4.380 1.080 1.00 97.81 187 SER A C 1
ATOM 1395 O O . SER A 1 187 ? -6.787 3.333 0.901 1.00 97.81 187 SER A O 1
ATOM 1397 N N . GLY A 1 188 ? -7.613 5.258 0.094 1.00 96.56 188 GLY A N 1
ATOM 1398 C CA . GLY A 1 188 ? -7.033 5.100 -1.238 1.00 96.56 188 GLY A CA 1
ATOM 1399 C C . GLY A 1 188 ? -7.553 3.881 -2.011 1.00 96.56 188 GLY A C 1
ATOM 1400 O O . GLY A 1 188 ? -8.660 3.391 -1.803 1.00 96.56 188 GLY A O 1
ATOM 1401 N N . SER A 1 189 ? -6.740 3.397 -2.947 1.00 96.12 189 SER A N 1
ATOM 1402 C CA . SER A 1 189 ? -7.097 2.325 -3.882 1.00 96.12 189 SER A CA 1
ATOM 1403 C C . SER A 1 189 ? -6.179 1.120 -3.718 1.00 96.12 189 SER A C 1
ATOM 1405 O O . SER A 1 189 ? -4.991 1.272 -3.440 1.00 96.12 189 SER A O 1
ATOM 1407 N N . GLN A 1 190 ? -6.721 -0.088 -3.897 1.00 94.88 190 GLN A N 1
ATOM 1408 C CA . GLN A 1 190 ? -5.929 -1.317 -3.859 1.00 94.88 190 GLN A CA 1
ATOM 1409 C C . GLN A 1 190 ? -4.874 -1.302 -4.978 1.00 94.88 190 GLN A C 1
ATOM 1411 O O . GLN A 1 190 ? -5.260 -1.288 -6.150 1.00 94.88 190 GLN A O 1
ATOM 1416 N N . PRO A 1 191 ? -3.569 -1.354 -4.652 1.00 97.44 191 PRO A N 1
ATOM 1417 C CA . PRO A 1 191 ? -2.541 -1.352 -5.676 1.00 97.44 191 PRO A CA 1
ATOM 1418 C C . PRO A 1 191 ? -2.366 -2.727 -6.324 1.00 97.44 191 PRO A C 1
ATOM 1420 O O . PRO A 1 191 ? -2.663 -3.774 -5.732 1.00 97.44 191 PRO A O 1
ATOM 1423 N N . TYR A 1 192 ? -1.819 -2.709 -7.535 1.00 97.62 192 TYR A N 1
ATOM 1424 C CA . TYR A 1 192 ? -1.321 -3.878 -8.250 1.00 97.62 192 TYR A CA 1
ATOM 1425 C C . TYR A 1 192 ? 0.042 -3.577 -8.883 1.00 97.62 192 TYR A C 1
ATOM 1427 O O . TYR A 1 192 ? 0.389 -2.422 -9.128 1.00 97.62 192 TYR A O 1
ATOM 1435 N N . CYS A 1 193 ? 0.818 -4.629 -9.139 1.00 97.62 193 CYS A N 1
ATOM 1436 C CA . CYS A 1 193 ? 2.143 -4.521 -9.736 1.00 97.62 193 CYS A CA 1
ATOM 1437 C C . CYS A 1 193 ? 2.067 -4.820 -11.232 1.00 97.62 193 CYS A C 1
ATOM 1439 O O . CYS A 1 193 ? 1.637 -5.903 -11.637 1.00 97.62 193 CYS A O 1
ATOM 1441 N N . LEU A 1 194 ? 2.473 -3.854 -12.052 1.00 95.88 194 LEU A N 1
ATOM 1442 C CA . LEU A 1 194 ? 2.506 -3.970 -13.503 1.00 95.88 194 LEU A CA 1
ATOM 1443 C C . LEU A 1 194 ? 3.939 -4.227 -13.961 1.00 95.88 194 LEU A C 1
ATOM 1445 O O . LEU A 1 194 ? 4.866 -3.575 -13.496 1.00 95.88 194 LEU A O 1
ATOM 1449 N N . GLN A 1 195 ? 4.135 -5.187 -14.860 1.00 95.06 195 GLN A N 1
ATOM 1450 C CA . GLN A 1 195 ? 5.469 -5.497 -15.365 1.00 95.06 195 GLN A CA 1
ATOM 1451 C C . GLN A 1 195 ? 6.048 -4.293 -16.120 1.00 95.06 195 GLN A C 1
ATOM 1453 O O . GLN A 1 195 ? 5.381 -3.712 -16.976 1.00 95.06 195 GLN A O 1
ATOM 1458 N N . VAL A 1 196 ? 7.295 -3.935 -15.818 1.00 95.81 196 VAL A N 1
ATOM 1459 C CA . VAL A 1 196 ? 8.012 -2.860 -16.505 1.00 95.81 196 VAL A CA 1
ATOM 1460 C C . VAL A 1 196 ? 8.410 -3.334 -17.899 1.00 95.81 196 VAL A C 1
ATOM 1462 O O . VAL A 1 196 ? 9.049 -4.378 -18.071 1.00 95.81 196 VAL A O 1
ATOM 1465 N N . THR A 1 197 ? 8.047 -2.532 -18.894 1.00 96.06 197 THR A N 1
ATOM 1466 C CA . THR A 1 197 ? 8.396 -2.750 -20.297 1.00 96.06 197 THR A CA 1
ATOM 1467 C C . THR A 1 197 ? 8.924 -1.462 -20.902 1.00 96.06 197 THR A C 1
ATOM 1469 O O . THR A 1 197 ? 8.315 -0.409 -20.716 1.00 96.06 197 THR A O 1
ATOM 1472 N N . CYS A 1 198 ? 10.008 -1.551 -21.661 1.00 96.19 198 CYS A N 1
ATOM 1473 C CA . CYS A 1 198 ? 10.539 -0.431 -22.422 1.00 96.19 198 CYS A CA 1
ATOM 1474 C C . CYS A 1 198 ? 9.812 -0.257 -23.762 1.00 96.19 198 CYS A C 1
ATOM 1476 O O . CYS A 1 198 ? 9.012 -1.103 -24.175 1.00 96.19 198 CYS A O 1
ATOM 1478 N N . SER A 1 199 ? 10.089 0.835 -24.474 1.00 96.31 199 SER A N 1
ATOM 1479 C CA . SER A 1 199 ? 9.587 1.021 -25.839 1.00 96.31 199 SER A CA 1
ATOM 1480 C C . SER A 1 199 ? 10.062 -0.109 -26.762 1.00 96.31 199 SER A C 1
ATOM 1482 O O . SER A 1 199 ? 11.148 -0.664 -26.596 1.00 96.31 199 SER A O 1
ATOM 1484 N N . VAL A 1 200 ? 9.243 -0.491 -27.741 1.00 95.94 200 VAL A N 1
ATOM 1485 C CA . VAL A 1 200 ? 9.643 -1.521 -28.708 1.00 95.94 200 VAL A CA 1
ATOM 1486 C C . VAL A 1 200 ? 10.700 -0.933 -29.642 1.00 95.94 200 VAL A C 1
ATOM 1488 O O . VAL A 1 200 ? 10.428 0.028 -30.362 1.00 95.94 200 VAL A O 1
ATOM 1491 N N . LEU A 1 201 ? 11.904 -1.507 -29.627 1.00 95.25 201 LEU A N 1
ATOM 1492 C CA . LEU A 1 201 ? 12.983 -1.105 -30.524 1.00 95.25 201 LEU A CA 1
ATOM 1493 C C . LEU A 1 201 ? 12.748 -1.641 -31.938 1.00 95.25 201 LEU A C 1
ATOM 1495 O O . LEU A 1 201 ? 12.226 -2.739 -32.133 1.00 95.25 201 LEU A O 1
ATOM 1499 N N . VAL A 1 202 ? 13.179 -0.861 -32.926 1.00 94.38 202 VAL A N 1
ATOM 1500 C CA . VAL A 1 202 ? 13.110 -1.212 -34.348 1.00 94.38 202 VAL A CA 1
ATOM 1501 C C . VAL A 1 202 ? 14.533 -1.465 -34.856 1.00 94.38 202 VAL A C 1
ATOM 1503 O O . VAL A 1 202 ? 15.445 -0.730 -34.465 1.00 94.38 202 VAL A O 1
ATOM 1506 N N . PRO A 1 203 ? 14.761 -2.480 -35.713 1.00 94.75 203 PRO A N 1
ATOM 1507 C CA . PRO A 1 203 ? 16.072 -2.703 -36.310 1.00 94.75 203 PRO A CA 1
ATOM 1508 C C . PRO A 1 203 ? 16.563 -1.461 -37.070 1.00 94.75 203 PRO A C 1
ATOM 1510 O O . PRO A 1 203 ? 15.777 -0.863 -37.814 1.00 94.75 203 PRO A O 1
ATOM 1513 N N . PRO A 1 204 ? 17.848 -1.080 -36.941 1.00 95.12 204 PRO A N 1
ATOM 1514 C CA . PRO A 1 204 ? 18.388 0.038 -37.698 1.00 95.12 204 PRO A CA 1
ATOM 1515 C C . PRO A 1 204 ? 18.355 -0.258 -39.201 1.00 95.12 204 PRO A C 1
ATOM 1517 O O . PRO A 1 204 ? 18.438 -1.411 -39.637 1.00 95.12 204 PRO A O 1
ATOM 1520 N N . ALA A 1 205 ? 18.241 0.791 -40.017 1.00 95.50 205 ALA A N 1
ATOM 1521 C CA . ALA A 1 205 ? 18.291 0.649 -41.468 1.00 95.50 205 ALA A CA 1
ATOM 1522 C C . ALA A 1 205 ? 19.597 -0.051 -41.878 1.00 95.50 205 ALA A C 1
ATOM 1524 O O . ALA A 1 205 ? 20.667 0.331 -41.425 1.00 95.50 205 ALA A O 1
ATOM 1525 N N . ASN A 1 206 ? 19.513 -1.078 -42.729 1.00 94.81 206 ASN A N 1
ATOM 1526 C CA . ASN A 1 206 ? 20.646 -1.945 -43.087 1.00 94.81 206 ASN A CA 1
ATOM 1527 C C . ASN A 1 206 ? 21.302 -2.689 -41.909 1.00 94.81 206 ASN A C 1
ATOM 1529 O O . ASN A 1 206 ? 22.457 -3.095 -42.014 1.00 94.81 206 ASN A O 1
ATOM 1533 N N . GLY A 1 207 ? 20.563 -2.941 -40.830 1.00 95.50 207 GLY A N 1
ATOM 1534 C CA . GLY A 1 207 ? 21.002 -3.791 -39.731 1.00 95.50 207 GLY A CA 1
ATOM 1535 C C . GLY A 1 207 ? 19.954 -4.796 -39.267 1.00 95.50 207 GLY A C 1
ATOM 1536 O O . GLY A 1 207 ? 18.909 -4.985 -39.893 1.00 95.50 207 GLY A O 1
ATOM 1537 N N . TYR A 1 208 ? 20.287 -5.466 -38.172 1.00 96.31 208 TYR A N 1
ATOM 1538 C CA . TYR A 1 208 ? 19.505 -6.479 -37.486 1.00 96.31 208 TYR A CA 1
ATOM 1539 C C . TYR A 1 208 ? 19.439 -6.145 -35.994 1.00 96.31 208 TYR A C 1
ATOM 1541 O O . TYR A 1 208 ? 20.351 -5.525 -35.443 1.00 96.31 208 TYR A O 1
ATOM 1549 N N . LEU A 1 209 ? 18.361 -6.587 -35.354 1.00 96.88 209 LEU A N 1
ATOM 1550 C CA . LEU A 1 209 ? 18.097 -6.445 -33.926 1.00 96.88 209 LEU A CA 1
ATOM 1551 C C . LEU A 1 209 ? 17.741 -7.820 -33.366 1.00 96.88 209 LEU A C 1
ATOM 1553 O O . LEU A 1 209 ? 16.902 -8.515 -33.941 1.00 96.88 209 LEU A O 1
ATOM 1557 N N . SER A 1 210 ? 18.351 -8.191 -32.247 1.00 97.31 210 SER A N 1
ATOM 1558 C CA . SER A 1 210 ? 18.041 -9.421 -31.523 1.00 97.31 210 SER A CA 1
ATOM 1559 C C . SER A 1 210 ? 17.935 -9.127 -30.035 1.00 97.31 210 SER A C 1
ATOM 1561 O O . SER A 1 210 ? 18.888 -8.642 -29.440 1.00 97.31 210 SER A O 1
ATOM 1563 N N . CYS A 1 211 ? 16.796 -9.439 -29.421 1.00 97.12 211 CYS A N 1
ATOM 1564 C CA . CYS A 1 211 ? 16.547 -9.165 -28.006 1.00 97.12 211 CYS A CA 1
ATOM 1565 C C . CYS A 1 211 ? 16.328 -10.458 -27.226 1.00 97.12 211 CYS A C 1
ATOM 1567 O O . CYS A 1 211 ? 15.613 -11.345 -27.692 1.00 97.12 211 CYS A O 1
ATOM 1569 N N . SER A 1 212 ? 16.894 -10.546 -26.021 1.00 96.94 212 SER A N 1
ATOM 1570 C CA . SER A 1 212 ? 16.788 -11.741 -25.176 1.00 96.94 212 SER A CA 1
ATOM 1571 C C . SER A 1 212 ? 15.362 -12.013 -24.685 1.00 96.94 212 SER A C 1
ATOM 1573 O O . SER A 1 212 ? 14.950 -13.169 -24.615 1.00 96.94 212 SER A O 1
ATOM 1575 N N . ALA A 1 213 ? 14.596 -10.964 -24.372 1.00 94.56 213 ALA A N 1
ATOM 1576 C CA . ALA A 1 213 ? 13.228 -11.069 -23.865 1.00 94.56 213 ALA A CA 1
ATOM 1577 C C . ALA A 1 213 ? 12.327 -9.940 -24.403 1.00 94.56 213 ALA A C 1
ATOM 1579 O O . ALA A 1 213 ? 11.550 -9.337 -23.663 1.00 94.56 213 ALA A O 1
ATOM 1580 N N . GLY A 1 214 ? 12.457 -9.609 -25.693 1.00 94.81 214 GLY A N 1
ATOM 1581 C CA . GLY A 1 214 ? 11.714 -8.502 -26.304 1.00 94.81 214 GLY A CA 1
ATOM 1582 C C . GLY A 1 214 ? 12.038 -7.168 -25.624 1.00 94.81 214 GLY A C 1
ATOM 1583 O O . GLY A 1 214 ? 13.203 -6.787 -25.547 1.00 94.81 214 GLY A O 1
ATOM 1584 N N . ASN A 1 215 ? 11.021 -6.480 -25.109 1.00 95.75 215 ASN A N 1
ATOM 1585 C CA . ASN A 1 215 ? 11.129 -5.185 -24.428 1.00 95.75 215 ASN A CA 1
ATOM 1586 C C . ASN A 1 215 ? 10.882 -5.259 -22.908 1.00 95.75 215 ASN A C 1
ATOM 1588 O O . ASN A 1 215 ? 10.566 -4.245 -22.289 1.00 95.75 215 ASN A O 1
ATOM 1592 N N . LEU A 1 216 ? 10.972 -6.445 -22.304 1.00 95.69 216 LEU A N 1
ATOM 1593 C CA . LEU A 1 216 ? 10.771 -6.616 -20.863 1.00 95.69 216 LEU A CA 1
ATOM 1594 C C . LEU A 1 216 ? 11.953 -6.056 -20.055 1.00 95.69 216 LEU A C 1
ATOM 1596 O O . LEU A 1 216 ? 13.071 -5.964 -20.561 1.00 95.69 216 LEU A O 1
ATOM 1600 N N . PHE A 1 217 ? 11.724 -5.735 -18.778 1.00 95.69 217 PHE A N 1
ATOM 1601 C CA . PHE A 1 217 ? 12.788 -5.373 -17.837 1.00 95.69 217 PHE A CA 1
ATOM 1602 C C . PHE A 1 217 ? 13.977 -6.349 -17.887 1.00 95.69 217 PHE A C 1
ATOM 1604 O O . PHE A 1 217 ? 13.789 -7.566 -17.948 1.00 95.69 217 PHE A O 1
ATOM 1611 N N . ASN A 1 218 ? 15.202 -5.812 -17.837 1.00 95.00 218 ASN A N 1
ATOM 1612 C CA . ASN A 1 218 ? 16.462 -6.547 -17.986 1.00 95.00 218 ASN A CA 1
ATOM 1613 C C . ASN A 1 218 ? 16.653 -7.261 -19.341 1.00 95.00 218 ASN A C 1
ATOM 1615 O O . ASN A 1 218 ? 17.659 -7.955 -19.503 1.00 95.00 218 ASN A O 1
ATOM 1619 N N . SER A 1 219 ? 15.758 -7.083 -20.322 1.00 97.19 219 SER A N 1
ATOM 1620 C CA . SER A 1 219 ? 16.014 -7.519 -21.698 1.00 97.19 219 SER A CA 1
ATOM 1621 C C . SER A 1 219 ? 17.238 -6.788 -22.242 1.00 97.19 219 SER A C 1
ATOM 1623 O O . SER A 1 219 ? 17.384 -5.583 -22.030 1.00 97.19 219 SER A O 1
ATOM 1625 N N . ILE A 1 220 ? 18.107 -7.530 -22.924 1.00 97.62 220 ILE A N 1
ATOM 1626 C CA . ILE A 1 220 ? 19.289 -7.007 -23.607 1.00 97.62 220 ILE A CA 1
ATOM 1627 C C . ILE A 1 220 ? 19.059 -7.220 -25.097 1.00 97.62 220 ILE A C 1
ATOM 1629 O O . ILE A 1 220 ? 18.824 -8.347 -25.546 1.00 97.62 220 ILE A O 1
ATOM 1633 N N . CYS A 1 221 ? 19.099 -6.126 -25.843 1.00 97.56 221 CYS A N 1
ATOM 1634 C CA . CYS A 1 221 ? 18.967 -6.089 -27.285 1.00 97.56 221 CYS A CA 1
ATOM 1635 C C . CYS A 1 221 ? 20.326 -5.802 -27.911 1.00 97.56 221 CYS A C 1
ATOM 1637 O O . CYS A 1 221 ? 20.926 -4.779 -27.604 1.00 97.56 221 CYS A O 1
ATOM 1639 N N . SER A 1 222 ? 20.787 -6.679 -28.798 1.00 97.94 222 SER A N 1
ATOM 1640 C CA . SER A 1 222 ? 22.016 -6.503 -29.563 1.00 97.94 222 SER A CA 1
ATOM 1641 C C . SER A 1 222 ? 21.726 -6.085 -31.002 1.00 97.94 222 SER A C 1
ATOM 1643 O O . SER A 1 222 ? 20.758 -6.533 -31.634 1.00 97.94 222 SER A O 1
ATOM 1645 N N . PHE A 1 223 ? 22.588 -5.216 -31.522 1.00 97.81 223 PHE A N 1
ATOM 1646 C CA . PHE A 1 223 ? 22.502 -4.664 -32.866 1.00 97.81 223 PHE A CA 1
ATOM 1647 C C . PHE A 1 223 ? 23.670 -5.148 -33.722 1.00 97.81 223 PHE A C 1
ATOM 1649 O O . PHE A 1 223 ? 24.809 -5.247 -33.272 1.00 97.81 223 PHE A O 1
ATOM 1656 N N . SER A 1 224 ? 23.399 -5.417 -34.995 1.00 96.69 224 SER A N 1
ATOM 1657 C CA . SER A 1 224 ? 24.438 -5.732 -35.980 1.00 96.69 224 SER A CA 1
ATOM 1658 C C . SER A 1 224 ? 24.085 -5.137 -37.336 1.00 96.69 224 SER A C 1
ATOM 1660 O O . SER A 1 224 ? 22.916 -4.891 -37.623 1.00 96.69 224 SER A O 1
ATOM 1662 N N . CYS A 1 225 ? 25.082 -4.886 -38.181 1.00 95.94 225 CYS A N 1
ATOM 1663 C CA . CYS A 1 225 ? 24.861 -4.345 -39.518 1.00 95.94 225 CYS A CA 1
ATOM 1664 C C . CYS A 1 225 ? 24.960 -5.436 -40.587 1.00 95.94 225 CYS A C 1
ATOM 1666 O O . CYS A 1 225 ? 25.669 -6.432 -40.430 1.00 95.94 225 CYS A O 1
ATOM 1668 N N . LYS A 1 226 ? 24.238 -5.249 -41.694 1.00 94.31 226 LYS A N 1
ATOM 1669 C CA . LYS A 1 226 ? 24.386 -6.074 -42.895 1.00 94.31 226 LYS A CA 1
ATOM 1670 C C . LYS A 1 226 ? 25.808 -5.950 -43.437 1.00 94.31 226 LYS A C 1
ATOM 1672 O O . LYS A 1 226 ? 26.486 -4.944 -43.232 1.00 94.31 226 LYS A O 1
ATOM 1677 N N . THR A 1 227 ? 26.249 -6.962 -44.176 1.00 90.94 227 THR A N 1
ATOM 1678 C CA . THR A 1 227 ? 27.545 -6.933 -44.860 1.00 90.94 227 THR A CA 1
ATOM 1679 C C . THR A 1 227 ? 27.674 -5.672 -45.717 1.00 90.94 227 THR A C 1
ATOM 1681 O O . THR A 1 227 ? 26.750 -5.328 -46.452 1.00 90.94 227 THR A O 1
ATOM 1684 N N . GLY A 1 228 ? 28.813 -4.984 -45.605 1.00 88.94 228 GLY A N 1
ATOM 1685 C CA . GLY A 1 228 ? 29.056 -3.716 -46.297 1.00 88.94 228 GLY A CA 1
ATOM 1686 C C . GLY A 1 228 ? 28.663 -2.463 -45.517 1.00 88.94 228 GLY A C 1
ATOM 1687 O O . GLY A 1 228 ? 28.825 -1.365 -46.038 1.00 88.94 228 GLY A O 1
ATOM 1688 N N . PHE A 1 229 ? 28.182 -2.607 -44.279 1.00 93.12 229 PHE A N 1
ATOM 1689 C CA . PHE A 1 229 ? 27.854 -1.501 -43.384 1.00 93.12 229 PHE A CA 1
ATOM 1690 C C . PHE A 1 229 ? 28.614 -1.623 -42.060 1.00 93.12 229 PHE A C 1
ATOM 1692 O O . PHE A 1 229 ? 28.818 -2.724 -41.551 1.00 93.12 229 PHE A O 1
ATOM 1699 N N . ASN A 1 230 ? 29.001 -0.482 -41.494 1.00 92.19 230 ASN A N 1
ATOM 1700 C CA . ASN A 1 230 ? 29.636 -0.366 -40.188 1.00 92.19 230 ASN A CA 1
ATOM 1701 C C . ASN A 1 230 ? 28.642 0.184 -39.162 1.00 92.19 230 ASN A C 1
ATOM 1703 O O . ASN A 1 230 ? 27.883 1.109 -39.452 1.00 92.19 230 ASN A O 1
ATOM 1707 N N . LEU A 1 231 ? 28.675 -0.377 -37.953 1.00 94.31 231 LEU A N 1
ATOM 1708 C CA . LEU A 1 231 ? 27.848 0.069 -36.836 1.00 94.31 231 LEU A CA 1
ATOM 1709 C C . LEU A 1 231 ? 28.470 1.311 -36.190 1.00 94.31 231 LEU A C 1
ATOM 1711 O O . LEU A 1 231 ? 29.650 1.308 -35.843 1.00 94.31 231 LEU A O 1
ATOM 1715 N N . GLN A 1 232 ? 27.672 2.364 -36.028 1.00 95.94 232 GLN A N 1
ATOM 1716 C CA . GLN A 1 232 ? 28.038 3.597 -35.335 1.00 95.94 232 GLN A CA 1
ATOM 1717 C C . GLN A 1 232 ? 27.101 3.824 -34.146 1.00 95.94 232 GLN A C 1
ATOM 1719 O O . GLN A 1 232 ? 25.904 4.045 -34.335 1.00 95.94 232 GLN A O 1
ATOM 1724 N N . GLY A 1 233 ? 27.659 3.776 -32.937 1.00 95.19 233 GLY A N 1
ATOM 1725 C CA . GLY A 1 233 ? 26.928 3.866 -31.671 1.00 95.19 233 GLY A CA 1
ATOM 1726 C C . GLY A 1 233 ? 27.117 2.614 -30.817 1.00 95.19 233 GLY A C 1
ATOM 1727 O O . GLY A 1 233 ? 28.049 1.838 -31.044 1.00 95.19 233 GLY A O 1
ATOM 1728 N N . ASP A 1 234 ? 26.229 2.426 -29.847 1.00 96.69 234 ASP A N 1
ATOM 1729 C CA . ASP A 1 234 ? 26.261 1.280 -28.944 1.00 96.69 234 ASP A CA 1
ATOM 1730 C C . ASP A 1 234 ? 25.813 -0.007 -29.639 1.00 96.69 234 ASP A C 1
ATOM 1732 O O . ASP A 1 234 ? 24.910 -0.025 -30.477 1.00 96.69 234 ASP A O 1
ATOM 1736 N N . THR A 1 235 ? 26.466 -1.112 -29.290 1.00 96.06 235 THR A N 1
ATOM 1737 C CA . THR A 1 235 ? 26.155 -2.435 -29.855 1.00 96.06 235 THR A CA 1
ATOM 1738 C C . THR A 1 235 ? 25.038 -3.147 -29.102 1.00 96.06 235 THR A C 1
ATOM 1740 O O . THR A 1 235 ? 24.452 -4.089 -29.637 1.00 96.06 235 THR A O 1
ATOM 1743 N N . GLU A 1 236 ? 24.708 -2.678 -27.897 1.00 97.00 236 GLU A N 1
ATOM 1744 C CA . GLU A 1 236 ? 23.694 -3.262 -27.027 1.00 97.00 236 GLU A CA 1
ATOM 1745 C C . GLU A 1 236 ? 22.887 -2.179 -26.302 1.00 97.00 236 GLU A C 1
ATOM 1747 O O . GLU A 1 236 ? 23.405 -1.108 -25.986 1.00 97.00 236 GLU A O 1
ATOM 1752 N N . ALA A 1 237 ? 21.625 -2.485 -26.010 1.00 97.75 237 ALA A N 1
ATOM 1753 C CA . ALA A 1 237 ? 20.757 -1.697 -25.142 1.00 97.75 237 ALA A CA 1
ATOM 1754 C C . ALA A 1 237 ? 20.059 -2.617 -24.132 1.00 97.75 237 ALA A C 1
ATOM 1756 O O . ALA A 1 237 ? 19.573 -3.693 -24.494 1.00 97.75 237 ALA A O 1
ATOM 1757 N N . LYS A 1 238 ? 19.982 -2.194 -22.872 1.00 97.50 238 LYS A N 1
ATOM 1758 C CA . LYS A 1 238 ? 19.337 -2.902 -21.768 1.00 97.50 238 LYS A CA 1
ATOM 1759 C C . LYS A 1 238 ? 18.130 -2.130 -21.241 1.00 97.50 238 LYS A C 1
ATOM 1761 O O . LYS A 1 238 ? 18.205 -0.935 -20.967 1.00 97.50 238 LYS A O 1
ATOM 1766 N N . CYS A 1 239 ? 17.015 -2.835 -21.053 1.00 97.19 239 CYS A N 1
ATOM 1767 C CA . CYS A 1 239 ? 15.792 -2.242 -20.519 1.00 97.19 239 CYS A CA 1
ATOM 1768 C C . CYS A 1 239 ? 15.883 -2.046 -18.996 1.00 97.19 239 CYS A C 1
ATOM 1770 O O . CYS A 1 239 ? 16.022 -3.015 -18.238 1.00 97.19 239 CYS A O 1
ATOM 1772 N N . GLY A 1 240 ? 15.808 -0.789 -18.555 1.00 94.00 240 GLY A N 1
ATOM 1773 C CA . GLY A 1 240 ? 15.928 -0.373 -17.160 1.00 94.00 240 GLY A CA 1
ATOM 1774 C C . GLY A 1 240 ? 14.632 -0.469 -16.346 1.00 94.00 240 GLY A C 1
ATOM 1775 O O . GLY A 1 240 ? 13.553 -0.760 -16.860 1.00 94.00 240 GLY A O 1
ATOM 1776 N N . LEU A 1 241 ? 14.739 -0.197 -15.039 1.00 90.50 241 LEU A N 1
ATOM 1777 C CA . LEU A 1 241 ? 13.612 -0.224 -14.088 1.00 90.50 241 LEU A CA 1
ATOM 1778 C C . LEU A 1 241 ? 12.579 0.888 -14.330 1.00 90.50 241 LEU A C 1
ATOM 1780 O O . LEU A 1 241 ? 11.433 0.752 -13.915 1.00 90.50 241 LEU A O 1
ATOM 1784 N N . THR A 1 242 ? 12.975 1.976 -14.989 1.00 90.69 242 THR A N 1
ATOM 1785 C CA . THR A 1 242 ? 12.100 3.109 -15.325 1.00 90.69 242 THR A CA 1
ATOM 1786 C C . THR A 1 242 ? 11.270 2.871 -16.587 1.00 90.69 242 THR A C 1
ATOM 1788 O O . THR A 1 242 ? 10.424 3.696 -16.914 1.00 90.69 242 THR A O 1
ATOM 1791 N N . GLY A 1 243 ? 11.488 1.756 -17.297 1.00 93.19 243 GLY A N 1
ATOM 1792 C CA . GLY A 1 243 ? 10.895 1.525 -18.618 1.00 93.19 243 GLY A CA 1
ATOM 1793 C C . GLY A 1 243 ? 11.627 2.257 -19.747 1.00 93.19 243 GLY A C 1
ATOM 1794 O O . GLY A 1 243 ? 11.073 2.431 -20.830 1.00 93.19 243 GLY A O 1
ATOM 1795 N N . GLU A 1 244 ? 12.873 2.671 -19.517 1.00 95.94 244 GLU A N 1
ATOM 1796 C CA . GLU A 1 244 ? 13.735 3.281 -20.529 1.00 95.94 244 GLU A CA 1
ATOM 1797 C C . GLU A 1 244 ? 14.913 2.366 -20.870 1.00 95.94 244 GLU A C 1
ATOM 1799 O O . GLU A 1 244 ? 15.428 1.636 -20.016 1.00 95.94 244 GLU A O 1
ATOM 1804 N N . TRP A 1 245 ? 15.326 2.395 -22.136 1.00 97.19 245 TRP A N 1
ATOM 1805 C CA . TRP A 1 245 ? 16.569 1.768 -22.576 1.00 97.19 245 TRP A CA 1
ATOM 1806 C C . TRP A 1 245 ? 17.750 2.639 -22.155 1.00 97.19 245 TRP A C 1
ATOM 1808 O O . TRP A 1 245 ? 17.678 3.860 -22.272 1.00 97.19 245 TRP A O 1
ATOM 1818 N N . ASP A 1 246 ? 18.832 2.019 -21.691 1.00 97.19 246 ASP A N 1
ATOM 1819 C CA . ASP A 1 246 ? 20.068 2.735 -21.353 1.00 97.19 246 ASP A CA 1
ATOM 1820 C C . ASP A 1 246 ? 20.750 3.368 -22.579 1.00 97.19 246 ASP A C 1
ATOM 1822 O O . ASP A 1 246 ? 21.296 4.463 -22.468 1.00 97.19 246 ASP A O 1
ATOM 1826 N N . ASN A 1 247 ? 20.648 2.720 -23.745 1.00 96.38 247 ASN A N 1
ATOM 1827 C CA . ASN A 1 247 ? 21.221 3.167 -25.010 1.00 96.38 247 ASN A CA 1
ATOM 1828 C C . ASN A 1 247 ? 20.166 3.266 -26.122 1.00 96.38 247 ASN A C 1
ATOM 1830 O O . ASN A 1 247 ? 19.200 2.498 -26.190 1.00 96.38 247 ASN A O 1
ATOM 1834 N N . SER A 1 248 ? 20.376 4.202 -27.048 1.00 93.56 248 SER A N 1
ATOM 1835 C C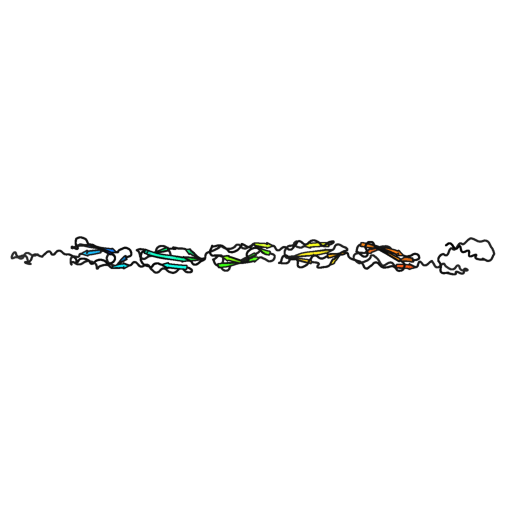A . SER A 1 248 ? 19.552 4.356 -28.252 1.00 93.56 248 SER A CA 1
ATOM 1836 C C . SER A 1 248 ? 20.014 3.434 -29.390 1.00 93.56 248 SER A C 1
ATOM 1838 O O . SER A 1 248 ? 21.205 3.131 -29.465 1.00 93.56 248 SER A O 1
ATOM 1840 N N . PRO A 1 249 ? 19.133 3.050 -30.336 1.00 94.50 249 PRO A N 1
ATOM 1841 C CA . PRO A 1 249 ? 19.538 2.273 -31.507 1.00 94.50 249 PRO A CA 1
ATOM 1842 C C . PRO A 1 249 ? 20.680 2.935 -32.306 1.00 94.50 249 PRO A C 1
ATOM 1844 O O . PRO A 1 249 ? 20.594 4.131 -32.602 1.00 94.50 249 PRO A O 1
ATOM 1847 N N . PRO A 1 250 ? 21.724 2.180 -32.700 1.00 96.38 250 PRO A N 1
ATOM 1848 C CA . PRO A 1 250 ? 22.844 2.699 -33.479 1.00 96.38 250 PRO A CA 1
ATOM 1849 C C . PRO A 1 250 ? 22.463 2.931 -34.945 1.00 96.38 250 PRO A C 1
ATOM 1851 O O . PRO A 1 250 ? 21.415 2.499 -35.424 1.00 96.38 250 PRO A O 1
ATOM 1854 N N . THR A 1 251 ? 23.354 3.571 -35.700 1.00 97.12 251 THR A N 1
ATOM 1855 C CA . THR A 1 251 ? 23.206 3.744 -37.154 1.00 97.12 251 THR A CA 1
ATOM 1856 C C . THR A 1 251 ? 24.156 2.815 -37.907 1.00 97.12 251 THR A C 1
ATOM 1858 O O . THR A 1 251 ? 25.332 2.724 -37.567 1.00 97.12 251 THR A O 1
ATOM 1861 N N . CYS A 1 252 ? 23.673 2.148 -38.959 1.00 96.31 252 CYS A N 1
ATOM 1862 C CA . CYS A 1 252 ? 24.522 1.387 -39.879 1.00 96.31 252 CYS A CA 1
ATOM 1863 C C . CYS A 1 252 ? 24.875 2.252 -41.095 1.00 96.31 252 CYS A C 1
ATOM 1865 O O . CYS A 1 252 ? 24.040 2.467 -41.977 1.00 96.31 252 CYS A O 1
ATOM 1867 N N . SER A 1 253 ? 26.108 2.749 -41.149 1.00 93.88 253 SER A N 1
ATOM 1868 C CA . SER A 1 253 ? 26.614 3.542 -42.273 1.00 93.88 253 SER A CA 1
ATOM 1869 C C . SER A 1 253 ? 27.317 2.649 -43.290 1.00 93.88 253 SER A C 1
ATOM 1871 O O . SER A 1 253 ? 27.950 1.659 -42.925 1.00 93.88 253 SER A O 1
ATOM 1873 N N . ILE A 1 254 ? 27.176 2.951 -44.584 1.00 91.12 254 ILE A N 1
ATOM 1874 C CA . ILE A 1 254 ? 27.849 2.171 -45.628 1.00 91.12 254 ILE A CA 1
ATOM 1875 C C . ILE A 1 254 ? 29.365 2.256 -45.432 1.00 91.12 254 ILE A C 1
ATOM 1877 O O . ILE A 1 254 ? 29.915 3.317 -45.142 1.00 91.12 254 ILE A O 1
ATOM 1881 N N . MET A 1 255 ? 30.044 1.121 -45.550 1.00 90.06 255 MET A N 1
ATOM 1882 C CA . MET A 1 255 ? 31.496 1.067 -45.492 1.00 90.06 255 MET A CA 1
ATOM 1883 C C . MET A 1 255 ? 32.070 1.741 -46.739 1.00 90.06 255 MET A C 1
ATOM 1885 O O . MET A 1 255 ? 31.609 1.487 -47.852 1.00 90.06 255 MET A O 1
ATOM 1889 N N . SER A 1 256 ? 33.102 2.562 -46.564 1.00 90.00 256 SER A N 1
ATOM 1890 C CA . SER A 1 256 ? 33.809 3.200 -47.675 1.00 90.00 256 SER A CA 1
ATOM 1891 C C . SER A 1 256 ? 35.259 2.729 -47.726 1.00 90.00 256 SER A C 1
ATOM 1893 O O . SER A 1 256 ? 35.984 2.782 -46.733 1.00 90.00 256 SER A O 1
ATOM 1895 N N . CYS A 1 257 ? 35.694 2.292 -48.904 1.00 88.62 257 CYS A N 1
ATOM 1896 C CA . CYS A 1 257 ? 37.097 2.075 -49.217 1.00 88.62 257 CYS A CA 1
ATOM 1897 C C . CYS A 1 257 ? 37.844 3.420 -49.311 1.00 88.62 257 CYS A C 1
ATOM 1899 O O . CYS A 1 257 ? 37.217 4.469 -49.523 1.00 88.62 257 CYS A O 1
ATOM 1901 N N . PRO A 1 258 ? 39.191 3.411 -49.235 1.00 88.50 258 PRO A N 1
ATOM 1902 C CA . PRO A 1 258 ? 39.993 4.573 -49.599 1.00 88.50 258 PRO A CA 1
ATOM 1903 C C . PRO A 1 258 ? 39.601 5.094 -50.989 1.00 88.50 258 PRO A C 1
ATOM 1905 O O . PRO A 1 258 ? 39.221 4.286 -51.844 1.00 88.50 258 PRO A O 1
ATOM 1908 N N . PRO A 1 259 ? 39.698 6.406 -51.258 1.00 89.00 259 PRO A N 1
ATOM 1909 C CA . PRO A 1 259 ? 39.413 6.947 -52.581 1.00 89.00 259 PRO A CA 1
ATOM 1910 C C . PRO A 1 259 ? 40.156 6.177 -53.678 1.00 89.00 259 PRO A C 1
ATOM 1912 O O . PRO A 1 259 ? 41.327 5.822 -53.519 1.00 89.00 259 PRO A O 1
ATOM 1915 N N . ALA A 1 260 ? 39.467 5.892 -54.785 1.00 86.38 260 ALA A N 1
ATOM 1916 C CA . ALA A 1 260 ? 40.067 5.176 -55.901 1.00 86.38 260 ALA A CA 1
ATOM 1917 C C . ALA A 1 260 ? 41.305 5.926 -56.414 1.00 86.38 260 ALA A C 1
ATOM 1919 O O . ALA A 1 260 ? 41.271 7.148 -56.595 1.00 86.38 260 ALA A O 1
ATOM 1920 N N . VAL A 1 261 ? 42.390 5.181 -56.659 1.00 87.19 261 VAL A N 1
ATOM 1921 C CA . VAL A 1 261 ? 43.663 5.755 -57.110 1.00 87.19 261 VAL A CA 1
ATOM 1922 C C . VAL A 1 261 ? 43.466 6.606 -58.369 1.00 87.19 261 VAL A C 1
ATOM 1924 O O . VAL A 1 261 ? 42.763 6.214 -59.307 1.00 87.19 261 VAL A O 1
ATOM 1927 N N . GLN A 1 262 ? 44.078 7.787 -58.368 1.00 86.62 262 GLN A N 1
ATOM 1928 C CA . GLN A 1 262 ? 44.189 8.634 -59.549 1.00 86.62 262 GLN A CA 1
ATOM 1929 C C . GLN A 1 262 ? 45.430 8.186 -60.320 1.00 86.62 262 GLN A C 1
ATOM 1931 O O . GLN A 1 262 ? 46.538 8.246 -59.791 1.00 86.62 262 GLN A O 1
ATOM 1936 N N . LEU A 1 263 ? 45.233 7.667 -61.532 1.00 88.50 263 LEU A N 1
ATOM 1937 C CA . LEU A 1 263 ? 46.331 7.170 -62.358 1.00 88.50 263 LEU A CA 1
ATOM 1938 C C . LEU A 1 263 ? 47.061 8.335 -63.020 1.00 88.50 263 LEU A C 1
ATOM 1940 O O . LEU A 1 263 ? 46.431 9.142 -63.704 1.00 88.50 263 LEU A O 1
ATOM 1944 N N . ASP A 1 264 ? 48.385 8.378 -62.882 1.00 88.75 264 ASP A N 1
ATOM 1945 C CA . ASP A 1 264 ? 49.202 9.253 -63.717 1.00 88.75 264 ASP A CA 1
ATOM 1946 C C . ASP A 1 264 ? 49.111 8.781 -65.175 1.00 88.75 264 ASP A C 1
ATOM 1948 O O . ASP A 1 264 ? 49.214 7.587 -65.461 1.00 88.75 264 ASP A O 1
ATOM 1952 N N . 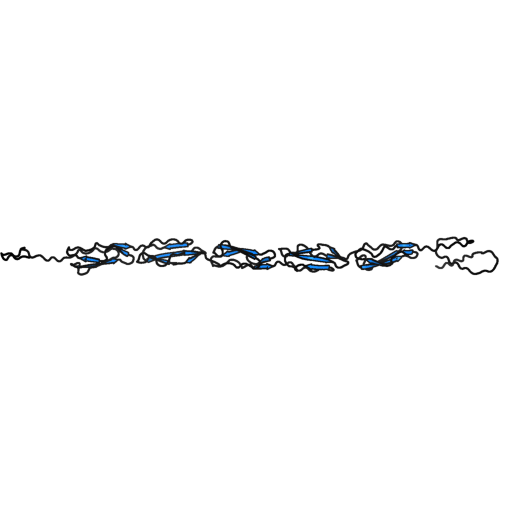HIS A 1 265 ? 48.825 9.702 -66.093 1.00 87.38 265 HIS A N 1
ATOM 1953 C CA . HIS A 1 265 ? 48.488 9.397 -67.487 1.00 87.38 265 HIS A CA 1
ATOM 1954 C C . HIS A 1 265 ? 47.342 8.375 -67.688 1.00 87.38 265 HIS A C 1
ATOM 1956 O O . HIS A 1 265 ? 47.330 7.635 -68.675 1.00 87.38 265 HIS A O 1
ATOM 1962 N N . GLY A 1 266 ? 46.330 8.367 -66.812 1.00 87.94 266 GLY A N 1
ATOM 1963 C CA . GLY A 1 266 ? 45.123 7.550 -66.977 1.00 87.94 266 GLY A CA 1
ATOM 1964 C C . GLY A 1 266 ? 43.864 8.181 -66.383 1.00 87.94 266 GLY A C 1
ATOM 1965 O O . GLY A 1 266 ? 43.866 9.319 -65.924 1.00 87.94 266 GLY A O 1
ATOM 1966 N N . ARG A 1 267 ? 42.755 7.435 -66.406 1.00 89.88 267 ARG A N 1
ATOM 1967 C CA . ARG A 1 267 ? 41.474 7.815 -65.791 1.00 89.88 267 ARG A CA 1
ATOM 1968 C C . ARG A 1 267 ? 40.851 6.639 -65.043 1.00 89.88 267 ARG A C 1
ATOM 1970 O O . ARG A 1 267 ? 40.942 5.495 -65.495 1.00 89.88 267 ARG A O 1
ATOM 1977 N N . SER A 1 268 ? 40.173 6.940 -63.939 1.00 90.00 268 SER A N 1
ATOM 1978 C CA . SER A 1 268 ? 39.343 6.000 -63.184 1.00 90.00 268 SER A CA 1
ATOM 1979 C C . SER A 1 268 ? 37.881 6.458 -63.197 1.00 90.00 268 SER A C 1
ATOM 1981 O O . SER A 1 268 ? 37.580 7.649 -63.124 1.00 90.00 268 SER A O 1
ATOM 1983 N N . ARG A 1 269 ? 36.951 5.513 -63.349 1.00 91.94 269 ARG A N 1
ATOM 1984 C CA . ARG A 1 269 ? 35.502 5.757 -63.276 1.00 91.94 269 ARG A CA 1
ATOM 1985 C C . ARG A 1 269 ? 34.880 4.723 -62.356 1.00 91.94 269 ARG A C 1
ATOM 1987 O O . ARG A 1 269 ? 34.994 3.534 -62.631 1.00 91.94 269 ARG A O 1
ATOM 1994 N N . CYS A 1 270 ? 34.210 5.186 -61.310 1.00 92.12 270 CYS A N 1
ATOM 1995 C CA . CYS A 1 270 ? 33.602 4.343 -60.285 1.00 92.12 270 CYS A CA 1
ATOM 1996 C C . CYS A 1 270 ? 32.080 4.467 -60.308 1.00 92.12 270 CYS A C 1
ATOM 1998 O O . CYS A 1 270 ? 31.559 5.537 -60.622 1.00 92.12 270 CYS A O 1
ATOM 2000 N N . SER A 1 271 ? 31.382 3.376 -59.992 1.00 92.75 271 SER A N 1
ATOM 2001 C CA . SER A 1 271 ? 29.916 3.324 -60.026 1.00 92.75 271 SER A CA 1
ATOM 2002 C C . SER A 1 271 ? 29.254 4.098 -58.886 1.00 92.75 271 SER A C 1
ATOM 2004 O O . SER A 1 271 ? 28.263 4.774 -59.128 1.00 92.75 271 SER A O 1
ATOM 2006 N N . ASP A 1 272 ? 29.798 4.013 -57.670 1.00 89.25 272 ASP A N 1
ATOM 2007 C CA . ASP A 1 272 ? 29.248 4.672 -56.476 1.00 89.25 272 ASP A CA 1
ATOM 2008 C C . ASP A 1 272 ? 30.381 5.187 -55.572 1.00 89.25 272 ASP A C 1
ATOM 2010 O O . ASP A 1 272 ? 30.594 4.734 -54.446 1.00 89.25 272 ASP A O 1
ATOM 2014 N N . GLY A 1 273 ? 31.220 6.065 -56.132 1.00 88.25 273 GLY A N 1
ATOM 2015 C CA . GLY A 1 273 ? 32.388 6.605 -55.431 1.00 88.25 273 GLY A CA 1
ATOM 2016 C C . GLY A 1 273 ? 33.294 5.495 -54.887 1.00 88.25 273 GLY A C 1
ATOM 2017 O O . GLY A 1 273 ? 33.727 4.620 -55.643 1.00 88.25 273 GLY A O 1
ATOM 2018 N N . SER A 1 274 ? 33.560 5.517 -53.579 1.00 89.38 274 SER A N 1
ATOM 2019 C CA . SER A 1 274 ? 34.316 4.478 -52.867 1.00 89.38 274 SER A CA 1
ATOM 2020 C C . SER A 1 274 ? 33.473 3.658 -51.885 1.00 89.38 274 SER A C 1
ATOM 2022 O O . SER A 1 274 ? 34.028 3.038 -50.983 1.00 89.38 274 SER A O 1
ATOM 2024 N N . ASN A 1 275 ? 32.149 3.632 -52.043 1.00 92.12 275 ASN A N 1
ATOM 2025 C CA . ASN A 1 275 ? 31.268 2.835 -51.191 1.00 92.12 275 ASN A CA 1
ATOM 2026 C C . ASN A 1 275 ? 31.443 1.329 -51.429 1.00 92.12 275 ASN A C 1
ATOM 2028 O O . ASN A 1 275 ? 31.858 0.896 -52.506 1.00 92.12 275 ASN A O 1
ATOM 2032 N N . TYR A 1 276 ? 31.104 0.522 -50.427 1.00 91.88 276 TYR A N 1
ATOM 2033 C CA . TYR A 1 276 ? 31.087 -0.934 -50.525 1.00 91.88 276 TYR A CA 1
ATOM 2034 C C . TYR A 1 276 ? 30.264 -1.410 -51.731 1.00 91.88 276 TYR A C 1
ATOM 2036 O O . TYR A 1 276 ? 29.144 -0.954 -51.954 1.00 91.88 276 TYR A O 1
ATOM 2044 N N . GLY A 1 277 ? 30.832 -2.321 -52.523 1.00 90.19 277 GLY A N 1
ATOM 2045 C CA . GLY A 1 277 ? 30.257 -2.788 -53.787 1.00 90.19 277 GLY A CA 1
ATOM 2046 C C . GLY A 1 277 ? 30.494 -1.856 -54.984 1.00 90.19 277 GLY A C 1
ATOM 2047 O O . GLY A 1 277 ? 30.123 -2.206 -56.105 1.00 90.19 277 GLY A O 1
ATOM 2048 N N . SER A 1 278 ? 31.133 -0.691 -54.800 1.00 92.69 278 SER A N 1
ATOM 2049 C CA . SER A 1 278 ? 31.520 0.182 -55.916 1.00 92.69 278 SER A CA 1
ATOM 2050 C C . SER A 1 278 ? 32.536 -0.525 -56.813 1.00 92.69 278 SER A C 1
ATOM 2052 O O . SER A 1 278 ? 33.496 -1.128 -56.329 1.00 92.69 278 SER A O 1
ATOM 2054 N N . ARG A 1 279 ? 32.335 -0.446 -58.133 1.00 93.81 279 ARG A N 1
ATOM 2055 C CA . ARG A 1 279 ? 33.230 -1.014 -59.148 1.00 93.81 279 ARG A CA 1
ATOM 2056 C C . ARG A 1 279 ? 33.907 0.125 -59.909 1.00 93.81 279 ARG A C 1
ATOM 2058 O O . ARG A 1 279 ? 33.234 0.903 -60.585 1.00 93.81 279 ARG A O 1
ATOM 2065 N N . CYS A 1 280 ? 35.231 0.222 -59.805 1.00 92.38 280 CYS A N 1
ATOM 2066 C CA . CYS A 1 280 ? 36.047 1.212 -60.503 1.00 92.38 280 CYS A CA 1
ATOM 2067 C C . CYS A 1 280 ? 36.734 0.595 -61.717 1.00 92.38 280 CYS A C 1
ATOM 2069 O O . CYS A 1 280 ? 37.565 -0.303 -61.582 1.00 92.38 280 CYS A O 1
ATOM 2071 N N . SER A 1 281 ? 36.405 1.109 -62.899 1.00 93.19 281 SER A N 1
ATOM 2072 C CA . SER A 1 281 ? 37.096 0.799 -64.149 1.00 93.19 281 SER A CA 1
ATOM 2073 C C . SER A 1 281 ? 38.263 1.760 -64.379 1.00 93.19 281 SER A C 1
ATOM 2075 O O . SER A 1 281 ? 38.093 2.974 -64.216 1.00 93.19 281 SER A O 1
ATOM 2077 N N . TYR A 1 282 ? 39.406 1.229 -64.807 1.00 92.69 282 TYR A N 1
ATOM 2078 C CA . TYR A 1 282 ? 40.641 1.968 -65.067 1.00 92.69 282 TYR A CA 1
ATOM 2079 C C . TYR A 1 282 ? 41.038 1.882 -66.542 1.00 92.69 282 TYR A C 1
ATOM 2081 O O . TYR A 1 282 ? 40.929 0.830 -67.169 1.00 92.69 282 TYR A O 1
ATOM 2089 N N . SER A 1 283 ? 41.513 2.995 -67.102 1.00 90.69 283 SER A N 1
ATOM 2090 C CA . SER A 1 283 ? 42.011 3.053 -68.482 1.00 90.69 283 SER A CA 1
ATOM 2091 C C . SER A 1 283 ? 43.141 4.071 -68.616 1.00 90.69 283 SER A C 1
ATOM 2093 O O . SER A 1 283 ? 43.039 5.154 -68.040 1.00 90.69 283 SER A O 1
ATOM 2095 N N . CYS A 1 284 ? 44.169 3.754 -69.402 1.00 90.88 284 CYS A N 1
ATOM 2096 C CA . CYS A 1 284 ? 45.307 4.640 -69.651 1.00 90.88 284 CYS A CA 1
ATOM 2097 C C . CYS A 1 284 ? 45.090 5.557 -70.860 1.00 90.88 284 CYS A C 1
ATOM 2099 O O . CYS A 1 284 ? 44.298 5.265 -71.759 1.00 90.88 284 CYS A O 1
ATOM 2101 N N . ASN A 1 285 ? 45.801 6.683 -70.870 1.00 89.12 285 ASN A N 1
ATOM 2102 C CA . ASN A 1 285 ? 45.834 7.608 -71.995 1.00 89.12 285 ASN A CA 1
ATOM 2103 C C . ASN A 1 285 ? 46.634 7.014 -73.167 1.00 89.12 285 ASN A C 1
ATOM 2105 O O . ASN A 1 285 ? 47.434 6.093 -73.008 1.00 89.12 285 ASN A O 1
ATOM 2109 N N . LEU A 1 286 ? 46.444 7.572 -74.364 1.00 84.81 286 LEU A N 1
ATOM 2110 C CA . LEU A 1 286 ? 47.102 7.090 -75.579 1.00 84.81 286 LEU A CA 1
ATOM 2111 C C . LEU A 1 286 ? 48.637 7.083 -75.438 1.00 84.81 286 LEU A C 1
ATOM 2113 O O . LEU A 1 286 ? 49.249 8.108 -75.143 1.00 84.81 286 LEU A O 1
ATOM 2117 N N . GLY A 1 287 ? 49.267 5.940 -75.721 1.00 78.25 287 GLY A N 1
ATOM 2118 C CA . GLY A 1 287 ? 50.717 5.748 -75.582 1.00 78.25 287 GLY A CA 1
ATOM 2119 C C . GLY A 1 287 ? 51.162 5.123 -74.258 1.00 78.25 287 GLY A C 1
ATOM 2120 O O . GLY A 1 287 ? 52.360 4.894 -74.100 1.00 78.25 287 GLY A O 1
ATOM 2121 N N . TYR A 1 288 ? 50.223 4.817 -73.362 1.00 86.75 288 TYR A N 1
ATOM 2122 C CA . TYR A 1 288 ? 50.455 4.089 -72.120 1.00 86.75 288 TYR A CA 1
ATOM 2123 C C . TYR A 1 288 ? 49.619 2.803 -72.089 1.00 86.75 288 TYR A C 1
ATOM 2125 O O . TYR A 1 288 ? 48.507 2.772 -72.618 1.00 86.75 288 TYR A O 1
ATOM 2133 N N . GLU A 1 289 ? 50.152 1.754 -71.473 1.00 87.44 289 GLU A N 1
ATOM 2134 C CA . GLU A 1 289 ? 49.497 0.462 -71.266 1.00 87.44 289 GLU A CA 1
ATOM 2135 C C . GLU A 1 289 ? 49.174 0.277 -69.781 1.00 87.44 289 GLU A C 1
ATOM 2137 O O . GLU A 1 289 ? 49.903 0.756 -68.909 1.00 87.44 289 GLU A O 1
ATOM 2142 N N . LEU A 1 290 ? 48.030 -0.349 -69.493 1.00 89.19 290 LEU A N 1
ATOM 2143 C CA . LEU A 1 290 ? 47.585 -0.581 -68.123 1.00 89.19 290 LEU A CA 1
ATOM 2144 C C . LEU A 1 290 ? 48.260 -1.837 -67.573 1.00 89.19 290 LEU A C 1
ATOM 2146 O O . LEU A 1 290 ? 47.994 -2.937 -68.047 1.00 89.19 290 LEU A O 1
ATOM 2150 N N . GLU A 1 291 ? 49.057 -1.665 -66.528 1.00 91.00 291 GLU A N 1
ATOM 2151 C CA . GLU A 1 291 ? 49.632 -2.758 -65.752 1.00 91.00 291 GLU A CA 1
ATOM 2152 C C . GLU A 1 291 ? 48.738 -3.031 -64.535 1.00 91.00 291 GLU A C 1
ATOM 2154 O O . GLU A 1 291 ? 48.509 -2.151 -63.697 1.00 91.00 291 GLU A O 1
ATOM 2159 N N . GLY A 1 292 ? 48.206 -4.252 -64.445 1.00 88.75 292 GLY A N 1
ATOM 2160 C CA . GLY A 1 292 ? 47.291 -4.683 -63.384 1.00 88.75 292 GLY A CA 1
ATOM 2161 C C . GLY A 1 292 ? 45.826 -4.801 -63.825 1.00 88.75 292 GLY A C 1
ATOM 2162 O O . GLY A 1 292 ? 45.514 -4.933 -65.007 1.00 88.75 292 GLY A O 1
ATOM 2163 N N . SER A 1 293 ? 44.900 -4.807 -62.858 1.00 89.44 293 SER A N 1
ATOM 2164 C CA . SER A 1 293 ? 43.474 -5.032 -63.140 1.00 89.44 293 SER A CA 1
ATOM 2165 C C . SER A 1 293 ? 42.785 -3.789 -63.712 1.00 89.44 293 SER A C 1
ATOM 2167 O O . SER A 1 293 ? 42.835 -2.711 -63.119 1.00 89.44 293 SER A O 1
ATOM 2169 N N . SER A 1 294 ? 42.046 -3.956 -64.814 1.00 88.44 294 SER A N 1
ATOM 2170 C CA . SER A 1 294 ? 41.194 -2.907 -65.398 1.00 88.44 294 SER A CA 1
ATOM 2171 C C . SER A 1 294 ? 39.921 -2.627 -64.599 1.00 88.44 294 SER A C 1
ATOM 2173 O O . SER A 1 294 ? 39.255 -1.620 -64.846 1.00 88.44 294 SER A O 1
ATOM 2175 N N . LEU A 1 295 ? 39.579 -3.487 -63.636 1.00 92.25 295 LEU A N 1
ATOM 2176 C CA . LEU A 1 295 ? 38.408 -3.358 -62.777 1.00 92.25 295 LEU A CA 1
ATOM 2177 C C . LEU A 1 295 ? 38.776 -3.705 -61.332 1.00 92.25 295 LEU A C 1
ATOM 2179 O O . LEU A 1 295 ? 39.351 -4.763 -61.072 1.00 92.25 295 LEU A O 1
ATOM 2183 N N . ARG A 1 296 ? 38.407 -2.845 -60.384 1.00 92.88 296 ARG A N 1
ATOM 2184 C CA . ARG A 1 296 ? 38.489 -3.145 -58.947 1.00 92.88 296 ARG A CA 1
ATOM 2185 C C . ARG A 1 296 ? 37.140 -2.937 -58.284 1.00 92.88 296 ARG A C 1
ATOM 2187 O O . ARG A 1 296 ? 36.406 -2.028 -58.656 1.00 92.88 296 ARG A O 1
ATOM 2194 N N . GLU A 1 297 ? 36.829 -3.772 -57.306 1.00 93.50 297 GLU A N 1
ATOM 2195 C CA . GLU A 1 297 ? 35.591 -3.736 -56.533 1.00 93.50 297 GLU A CA 1
ATOM 2196 C C . GLU A 1 297 ? 35.899 -3.435 -55.064 1.00 93.50 297 GLU A C 1
ATOM 2198 O O . GLU A 1 297 ? 36.860 -3.973 -54.512 1.00 93.50 297 GLU A O 1
ATOM 2203 N N . CYS A 1 298 ? 35.125 -2.549 -54.439 1.00 92.31 298 CYS A N 1
ATOM 2204 C CA . CYS A 1 298 ? 35.264 -2.240 -53.020 1.00 92.31 298 CYS A CA 1
ATOM 2205 C C . CYS A 1 298 ? 34.621 -3.356 -52.188 1.00 92.31 298 CYS A C 1
ATOM 2207 O O . CYS A 1 298 ? 33.400 -3.509 -52.171 1.00 92.31 298 CYS A O 1
ATOM 2209 N N . LEU A 1 299 ? 35.455 -4.146 -51.514 1.00 89.94 299 LEU A N 1
ATOM 2210 C CA . LEU A 1 299 ? 35.057 -5.256 -50.652 1.00 89.94 299 LEU A CA 1
ATOM 2211 C C . LEU A 1 299 ? 35.109 -4.844 -49.171 1.00 89.94 299 LEU A C 1
ATOM 2213 O O . LEU A 1 299 ? 35.404 -3.703 -48.826 1.00 89.94 299 LEU A O 1
ATOM 2217 N N . ASN A 1 300 ? 34.850 -5.798 -48.275 1.00 82.69 300 ASN A N 1
ATOM 2218 C CA . ASN A 1 300 ? 34.818 -5.600 -46.820 1.00 82.69 300 ASN A CA 1
ATOM 2219 C C . ASN A 1 300 ? 36.180 -5.230 -46.196 1.00 82.69 300 ASN A C 1
ATOM 2221 O O . ASN A 1 300 ? 36.222 -4.782 -45.056 1.00 82.69 300 ASN A O 1
ATOM 2225 N N . ILE A 1 301 ? 37.280 -5.445 -46.922 1.00 83.38 301 ILE A N 1
ATOM 2226 C CA . ILE A 1 301 ? 38.656 -5.173 -46.472 1.00 83.38 301 ILE A CA 1
ATOM 2227 C C . ILE A 1 301 ? 39.361 -4.091 -47.304 1.00 83.38 301 ILE A C 1
ATOM 2229 O O . ILE A 1 301 ? 40.534 -3.807 -47.075 1.00 83.38 301 ILE A O 1
ATOM 2233 N N . GLY A 1 302 ? 38.671 -3.496 -48.283 1.00 86.81 302 GLY A N 1
ATOM 2234 C CA . GLY A 1 302 ? 39.255 -2.552 -49.235 1.00 86.81 302 GLY A CA 1
ATOM 2235 C C . GLY A 1 302 ? 39.036 -2.955 -50.693 1.00 86.81 302 GLY A C 1
ATOM 2236 O O . GLY A 1 302 ? 38.271 -3.867 -51.007 1.00 86.81 302 GLY A O 1
ATOM 2237 N N . TRP A 1 303 ? 39.709 -2.253 -51.603 1.00 90.50 303 TRP A N 1
ATOM 2238 C CA . TRP A 1 303 ? 39.645 -2.541 -53.036 1.00 90.50 303 TRP A CA 1
ATOM 2239 C C . TRP A 1 303 ? 40.250 -3.907 -53.371 1.00 90.50 303 TRP A C 1
ATOM 2241 O O . TRP A 1 303 ? 41.351 -4.228 -52.931 1.00 90.50 303 TRP A O 1
ATOM 2251 N N . SER A 1 304 ? 39.570 -4.677 -54.219 1.00 92.44 304 SER A N 1
ATOM 2252 C CA . SER A 1 304 ? 40.052 -5.965 -54.717 1.00 92.44 304 SER A CA 1
ATOM 2253 C C . SER A 1 304 ? 41.375 -5.822 -55.485 1.00 92.44 304 SER A C 1
ATOM 2255 O O . SER A 1 304 ? 41.485 -4.954 -56.358 1.00 92.44 304 SER A O 1
ATOM 2257 N N . GLY A 1 305 ? 42.341 -6.707 -55.226 1.00 87.62 305 GLY A N 1
ATOM 2258 C CA . GLY A 1 305 ? 43.634 -6.747 -55.925 1.00 87.62 305 GLY A CA 1
ATOM 2259 C C . GLY A 1 305 ? 44.541 -5.546 -55.635 1.00 87.62 305 GLY A C 1
ATOM 2260 O O . GLY A 1 305 ? 44.208 -4.685 -54.823 1.00 87.62 305 GLY A O 1
ATOM 2261 N N . GLU A 1 306 ? 45.691 -5.476 -56.304 1.00 88.12 306 GLU A N 1
ATOM 2262 C CA . GLU A 1 306 ? 46.618 -4.341 -56.196 1.00 88.12 306 GLU A CA 1
ATOM 2263 C C . GLU A 1 306 ? 46.180 -3.142 -57.054 1.00 88.12 306 GLU A C 1
ATOM 2265 O O . GLU A 1 306 ? 45.334 -3.253 -57.946 1.00 88.12 306 GLU A O 1
ATOM 2270 N N . SER A 1 307 ? 46.730 -1.962 -56.758 1.00 89.19 307 SER A N 1
ATOM 2271 C CA . SER A 1 307 ? 46.439 -0.739 -57.513 1.00 89.19 307 SER A CA 1
ATOM 2272 C C . SER A 1 307 ? 47.110 -0.768 -58.891 1.00 89.19 307 SER A C 1
ATOM 2274 O O . SER A 1 307 ? 48.325 -0.947 -58.942 1.00 89.19 307 SER A O 1
ATOM 2276 N N . PRO A 1 308 ? 46.364 -0.565 -59.996 1.00 91.88 308 PRO A N 1
ATOM 2277 C CA . PRO A 1 308 ? 46.951 -0.551 -61.329 1.00 91.88 308 PRO A CA 1
ATOM 2278 C C . PRO A 1 308 ? 47.749 0.735 -61.565 1.00 91.88 308 PRO A C 1
ATOM 2280 O O . PRO A 1 308 ? 47.534 1.741 -60.885 1.00 91.88 308 PRO A O 1
ATOM 2283 N N . PHE A 1 309 ? 48.634 0.719 -62.560 1.00 92.06 309 PHE A N 1
ATOM 2284 C CA . PHE A 1 309 ? 49.372 1.898 -63.014 1.00 92.06 309 PHE A CA 1
ATOM 2285 C C . PHE A 1 309 ? 49.528 1.903 -64.538 1.00 92.06 309 PHE A C 1
ATOM 2287 O O . PHE A 1 309 ? 49.407 0.871 -65.192 1.00 92.06 309 PHE A O 1
ATOM 2294 N N . CYS A 1 310 ? 49.769 3.083 -65.109 1.00 90.88 310 CYS A N 1
ATOM 2295 C CA . CYS A 1 310 ? 49.976 3.245 -66.544 1.00 90.88 310 CYS A CA 1
ATOM 2296 C C . CYS A 1 310 ? 51.473 3.297 -66.851 1.00 90.88 310 CYS A C 1
ATOM 2298 O O . CYS A 1 310 ? 52.174 4.207 -66.406 1.00 90.88 310 CYS A O 1
ATOM 2300 N N . SER A 1 311 ? 51.971 2.330 -67.617 1.00 88.25 311 SER A N 1
ATOM 2301 C CA . SER A 1 311 ? 53.362 2.283 -68.065 1.00 88.25 311 SER A CA 1
ATOM 2302 C C . SER A 1 311 ? 53.468 2.818 -69.496 1.00 88.25 311 SER A C 1
ATOM 2304 O O . SER A 1 311 ? 52.551 2.675 -70.301 1.00 88.25 311 SER A O 1
ATOM 2306 N N . LEU A 1 312 ? 54.565 3.501 -69.833 1.00 83.88 312 LEU A N 1
ATOM 2307 C CA . LEU A 1 312 ? 54.764 3.988 -71.200 1.00 83.88 312 LEU A CA 1
ATOM 2308 C C . LEU A 1 312 ? 54.983 2.796 -72.140 1.00 83.88 312 LEU A C 1
ATOM 2310 O O . LEU A 1 312 ? 55.892 1.997 -71.906 1.00 83.88 312 LEU A O 1
ATOM 2314 N N . ILE A 1 313 ? 54.234 2.734 -73.242 1.00 82.50 313 ILE A N 1
ATOM 2315 C CA . ILE A 1 313 ? 54.417 1.695 -74.260 1.00 82.50 313 ILE A CA 1
ATOM 2316 C C . ILE A 1 313 ? 55.798 1.877 -74.894 1.00 82.50 313 ILE A C 1
ATOM 2318 O O . ILE A 1 313 ? 56.054 2.845 -75.618 1.00 82.50 313 ILE A O 1
ATOM 2322 N N . ARG A 1 314 ? 56.708 0.938 -74.622 1.00 75.44 314 ARG A N 1
ATOM 2323 C CA . ARG A 1 314 ? 58.039 0.902 -75.236 1.00 75.44 314 ARG A CA 1
ATOM 2324 C C . ARG A 1 314 ? 57.992 0.011 -76.468 1.00 75.44 314 ARG A C 1
ATOM 2326 O O . ARG A 1 314 ? 57.650 -1.162 -76.379 1.00 75.44 314 ARG A O 1
ATOM 2333 N N . CYS A 1 315 ? 58.370 0.565 -77.618 1.00 62.75 315 CYS A N 1
ATOM 2334 C CA . CYS A 1 315 ? 58.550 -0.237 -78.824 1.00 62.75 315 CYS A CA 1
ATOM 2335 C C . CYS A 1 315 ? 59.678 -1.263 -78.599 1.00 62.75 315 CYS A C 1
ATOM 2337 O O . CYS A 1 315 ? 60.671 -0.922 -77.941 1.00 62.75 315 CYS A O 1
ATOM 2339 N N . PRO A 1 316 ? 59.570 -2.487 -79.148 1.00 64.31 316 PRO A N 1
ATOM 2340 C CA . PRO A 1 316 ? 60.664 -3.447 -79.127 1.00 64.31 316 PRO A CA 1
ATOM 2341 C C . PRO A 1 316 ? 61.939 -2.790 -79.658 1.00 64.31 316 PRO A C 1
ATOM 2343 O O . PRO A 1 316 ? 61.917 -2.114 -80.690 1.00 64.31 316 PRO A O 1
ATOM 2346 N N . ARG A 1 317 ? 63.066 -2.981 -78.964 1.00 52.34 317 ARG A N 1
ATOM 2347 C CA . ARG A 1 317 ? 64.365 -2.634 -79.545 1.00 52.34 317 ARG A CA 1
ATOM 2348 C C . ARG A 1 317 ? 64.564 -3.530 -80.763 1.00 52.34 317 ARG A C 1
ATOM 2350 O O . ARG A 1 317 ? 64.795 -4.725 -80.609 1.00 52.34 317 ARG A O 1
ATOM 2357 N N . HIS A 1 318 ? 64.465 -2.949 -81.954 1.00 52.75 318 HIS A N 1
ATOM 2358 C CA . HIS A 1 318 ? 64.908 -3.613 -83.170 1.00 52.75 318 HIS A CA 1
ATOM 2359 C C . HIS A 1 318 ? 66.401 -3.917 -83.031 1.00 52.75 318 HIS A C 1
ATOM 2361 O O . HIS A 1 318 ? 67.187 -3.036 -82.670 1.00 52.75 318 HIS A O 1
ATOM 2367 N N . SER A 1 319 ? 66.790 -5.163 -83.291 1.00 53.75 319 SER A N 1
ATOM 2368 C CA . SER A 1 319 ? 68.192 -5.505 -83.487 1.00 53.75 319 SER A CA 1
ATOM 2369 C C . SER A 1 319 ? 68.699 -4.764 -84.722 1.00 53.75 319 SER A C 1
ATOM 2371 O O . SER A 1 319 ? 68.065 -4.782 -85.780 1.00 53.75 319 SER A O 1
ATOM 2373 N N . VAL A 1 320 ? 69.832 -4.075 -84.573 1.00 54.25 320 VAL A N 1
ATOM 2374 C CA . VAL A 1 320 ? 70.540 -3.476 -85.706 1.00 54.25 320 VAL A CA 1
ATOM 2375 C C . VAL A 1 320 ? 70.986 -4.626 -86.610 1.00 54.25 320 VAL A C 1
ATOM 2377 O O . VAL A 1 320 ? 71.662 -5.522 -86.107 1.00 54.25 320 VAL A O 1
ATOM 2380 N N . PRO A 1 321 ? 70.616 -4.660 -87.901 1.00 52.91 321 PRO A N 1
ATOM 2381 C CA . PRO A 1 321 ? 71.179 -5.640 -88.823 1.00 52.91 321 PRO A CA 1
ATOM 2382 C C . PRO A 1 321 ? 72.699 -5.450 -88.898 1.00 52.91 321 PRO A C 1
ATOM 2384 O O . PRO A 1 321 ? 73.148 -4.303 -88.897 1.00 52.91 321 PRO A O 1
ATOM 2387 N N . ASP A 1 322 ? 73.471 -6.534 -89.033 1.00 45.66 322 ASP A N 1
ATOM 2388 C CA . ASP A 1 322 ? 74.947 -6.557 -88.943 1.00 45.66 322 ASP A CA 1
ATOM 2389 C C . ASP A 1 322 ? 75.706 -5.623 -89.917 1.00 45.66 322 ASP A C 1
ATOM 2391 O O . ASP A 1 322 ? 76.923 -5.531 -89.837 1.00 45.66 322 ASP A O 1
ATOM 2395 N N . ASN A 1 323 ? 75.023 -4.880 -90.801 1.00 45.41 323 ASN A N 1
ATOM 2396 C CA . ASN A 1 323 ? 75.605 -3.833 -91.655 1.00 45.41 323 ASN A CA 1
ATOM 2397 C C . ASN A 1 323 ? 74.672 -2.618 -91.889 1.00 45.41 323 ASN A C 1
ATOM 2399 O O . ASN A 1 323 ? 74.764 -1.944 -92.914 1.00 45.41 323 ASN A O 1
ATOM 2403 N N . GLY A 1 324 ? 73.748 -2.325 -90.967 1.00 47.59 324 GLY A N 1
ATOM 2404 C CA . GLY A 1 324 ? 72.837 -1.175 -91.058 1.00 47.59 324 GLY A CA 1
ATOM 2405 C C . GLY A 1 324 ? 73.083 -0.132 -89.965 1.00 47.59 324 GLY A C 1
ATOM 2406 O O . GLY A 1 324 ? 73.387 -0.478 -88.831 1.00 47.59 324 GLY A O 1
ATOM 2407 N N . LYS A 1 325 ? 72.913 1.162 -90.265 1.00 44.31 325 LYS A N 1
ATOM 2408 C CA . LYS A 1 325 ? 72.958 2.235 -89.255 1.00 44.31 325 LYS A CA 1
ATOM 2409 C C . LYS A 1 325 ? 71.531 2.650 -88.894 1.00 44.31 325 LYS A C 1
ATOM 2411 O O . LYS A 1 325 ? 70.834 3.215 -89.732 1.00 44.31 325 LYS A O 1
ATOM 2416 N N . MET A 1 326 ? 71.093 2.383 -87.660 1.00 42.19 326 MET A N 1
ATOM 2417 C CA . MET A 1 326 ? 69.805 2.883 -87.159 1.00 42.19 326 MET A CA 1
ATOM 2418 C C . MET A 1 326 ? 69.972 4.277 -86.538 1.00 42.19 326 MET A C 1
ATOM 2420 O O . MET A 1 326 ? 70.871 4.497 -85.728 1.00 42.19 326 MET A O 1
ATOM 2424 N N . SER A 1 327 ? 69.104 5.216 -86.909 1.00 39.25 327 SER A N 1
ATOM 2425 C CA . SER A 1 327 ? 68.971 6.522 -86.257 1.00 39.25 327 SER A CA 1
ATOM 2426 C C . SER A 1 327 ? 67.572 6.614 -85.660 1.00 39.25 327 SER A C 1
ATOM 2428 O O . SER A 1 327 ? 66.586 6.525 -86.389 1.00 39.25 327 SER A O 1
ATOM 2430 N N . CYS A 1 328 ? 67.482 6.759 -84.337 1.00 37.56 328 CYS A N 1
ATOM 2431 C CA . CYS A 1 328 ? 66.214 6.988 -83.652 1.00 37.56 328 CYS A CA 1
ATOM 2432 C C . CYS A 1 328 ? 65.950 8.490 -83.557 1.00 37.56 328 CYS A C 1
ATOM 2434 O O . CYS A 1 328 ? 66.612 9.190 -82.793 1.00 37.56 328 CYS A O 1
ATOM 2436 N N . THR A 1 329 ? 64.946 8.978 -84.277 1.00 43.44 329 THR A N 1
ATOM 2437 C CA . THR A 1 329 ? 64.356 10.299 -84.035 1.00 43.44 329 THR A CA 1
ATOM 2438 C C . THR A 1 329 ? 63.080 10.146 -83.217 1.00 43.44 329 THR A C 1
ATOM 2440 O O . THR A 1 329 ? 62.283 9.250 -83.479 1.00 43.44 329 THR A O 1
ATOM 2443 N N . ASN A 1 330 ? 62.883 11.012 -82.218 1.00 36.28 330 ASN A N 1
ATOM 2444 C CA . ASN A 1 330 ? 61.683 11.053 -81.378 1.00 36.28 330 ASN A CA 1
ATOM 2445 C C . ASN A 1 330 ? 60.435 11.377 -82.219 1.00 36.28 330 ASN A C 1
ATOM 2447 O O . ASN A 1 330 ? 60.039 12.536 -82.307 1.00 36.28 330 ASN A O 1
ATOM 2451 N N . ARG A 1 331 ? 59.823 10.361 -82.834 1.00 39.94 331 ARG A N 1
ATOM 2452 C CA . ARG A 1 331 ? 58.408 10.285 -83.230 1.00 39.94 331 ARG A CA 1
ATOM 2453 C C . ARG A 1 331 ? 58.104 8.864 -83.707 1.00 39.94 331 ARG A C 1
ATOM 2455 O O . ARG A 1 331 ? 58.953 8.201 -84.290 1.00 39.94 331 ARG A O 1
ATOM 2462 N N . LYS A 1 332 ? 56.912 8.402 -83.334 1.00 42.06 332 LYS A N 1
ATOM 2463 C CA . LYS A 1 332 ? 56.404 7.040 -83.510 1.00 42.06 332 LYS A CA 1
ATOM 2464 C C . LYS A 1 332 ? 56.350 6.648 -84.995 1.00 42.06 332 LYS A C 1
ATOM 2466 O O . LYS A 1 332 ? 56.121 7.506 -85.840 1.00 42.06 332 LYS A O 1
ATOM 2471 N N . ASP A 1 333 ? 56.513 5.346 -85.215 1.00 36.31 333 ASP A N 1
ATOM 2472 C CA . ASP A 1 333 ? 56.338 4.568 -86.450 1.00 36.31 333 ASP A CA 1
ATOM 2473 C C . ASP A 1 333 ? 57.600 4.306 -87.287 1.00 36.31 333 ASP A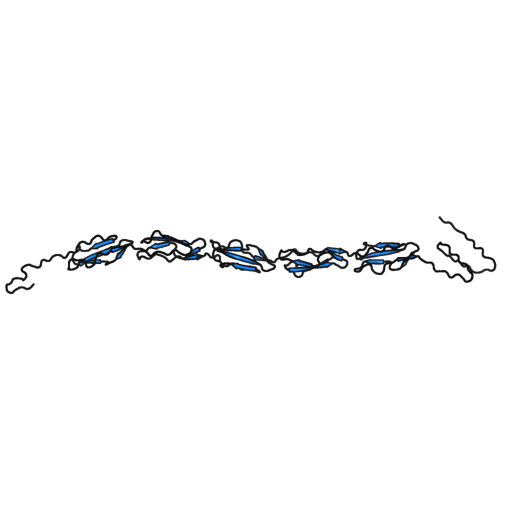 C 1
ATOM 2475 O O . ASP A 1 333 ? 58.097 5.132 -88.047 1.00 36.31 333 ASP A O 1
ATOM 2479 N N . VAL A 1 334 ? 58.085 3.067 -87.172 1.00 35.28 334 VAL A N 1
ATOM 2480 C CA . VAL A 1 334 ? 59.075 2.458 -88.062 1.00 35.28 334 VAL A CA 1
ATOM 2481 C C . VAL A 1 334 ? 58.317 1.511 -88.993 1.00 35.28 334 VAL A C 1
ATOM 2483 O O . VAL A 1 334 ? 57.871 0.449 -88.565 1.00 35.28 334 VAL A O 1
ATOM 2486 N N . GLN A 1 335 ? 58.163 1.874 -90.269 1.00 35.69 335 GLN A N 1
ATOM 2487 C CA . GLN A 1 335 ? 57.759 0.926 -91.311 1.00 35.69 335 GLN A CA 1
ATOM 2488 C C . GLN A 1 335 ? 58.986 0.516 -92.124 1.00 35.69 335 GLN A C 1
ATOM 2490 O O . GLN A 1 335 ? 59.531 1.304 -92.893 1.00 35.69 335 GLN A O 1
ATOM 2495 N N . ILE A 1 336 ? 59.414 -0.736 -91.960 1.00 36.16 336 ILE A N 1
ATOM 2496 C CA . ILE A 1 336 ? 60.450 -1.354 -92.791 1.00 36.16 336 ILE A CA 1
ATOM 2497 C C . ILE A 1 336 ? 59.738 -2.064 -93.945 1.00 36.16 336 ILE A C 1
ATOM 2499 O O . ILE A 1 336 ? 59.138 -3.119 -93.751 1.00 36.16 336 ILE A O 1
ATOM 2503 N N . LYS A 1 337 ? 59.801 -1.492 -95.153 1.00 33.25 337 LYS A N 1
ATOM 2504 C CA . LYS A 1 337 ? 59.486 -2.215 -96.393 1.00 33.25 337 LYS A CA 1
ATOM 2505 C C . LYS A 1 337 ? 60.786 -2.718 -97.013 1.00 33.25 337 LYS A C 1
ATOM 2507 O O . LYS A 1 337 ? 61.587 -1.926 -97.497 1.00 33.25 337 LYS A O 1
ATOM 2512 N N . LEU A 1 338 ? 60.977 -4.034 -96.996 1.00 33.94 338 LEU A N 1
ATOM 2513 C CA . LEU A 1 338 ? 61.999 -4.729 -97.778 1.00 33.94 338 LEU A CA 1
ATOM 2514 C C . LEU A 1 338 ? 61.359 -5.180 -99.095 1.00 33.94 338 LEU A C 1
ATOM 2516 O O . LEU A 1 338 ? 60.399 -5.946 -99.058 1.00 33.94 338 LEU A O 1
ATOM 2520 N N . ASN A 1 339 ? 61.895 -4.733 -100.233 1.00 33.22 339 ASN A N 1
ATOM 2521 C CA . ASN A 1 339 ? 61.628 -5.357 -101.531 1.00 33.22 339 ASN A CA 1
ATOM 2522 C C . ASN A 1 339 ? 62.890 -6.093 -102.022 1.00 33.22 339 ASN A C 1
ATOM 2524 O O . ASN A 1 339 ? 63.996 -5.614 -101.758 1.00 33.22 339 ASN A O 1
ATOM 2528 N N . PRO A 1 340 ? 62.750 -7.245 -102.706 1.00 34.31 340 PRO A N 1
ATOM 2529 C CA . PRO A 1 340 ? 63.868 -8.119 -103.035 1.00 34.31 340 PRO A CA 1
ATOM 2530 C C . PRO A 1 340 ? 64.680 -7.646 -104.251 1.00 34.31 340 PRO A C 1
ATOM 2532 O O . PRO A 1 340 ? 64.146 -7.077 -105.197 1.00 34.31 340 PRO A O 1
ATOM 2535 N N . CYS A 1 341 ? 65.975 -7.950 -104.154 1.00 29.27 341 CYS A N 1
ATOM 2536 C CA . CYS A 1 341 ? 67.108 -7.883 -105.080 1.00 29.27 341 CYS A CA 1
ATOM 2537 C C . CYS A 1 341 ? 66.891 -7.590 -106.581 1.00 29.27 341 CYS A C 1
ATOM 2539 O O . CYS A 1 341 ? 66.182 -8.306 -107.283 1.00 29.27 341 CYS A O 1
ATOM 2541 N N . GLY A 1 342 ? 67.718 -6.661 -107.074 1.00 30.98 342 GLY A N 1
ATOM 2542 C CA . GLY A 1 342 ? 68.265 -6.584 -108.433 1.00 30.98 342 GLY A CA 1
ATOM 2543 C C . GLY A 1 342 ? 69.542 -5.730 -108.388 1.00 30.98 342 GLY A C 1
ATOM 2544 O O . GLY A 1 342 ? 69.546 -4.696 -107.731 1.00 30.98 342 GLY A O 1
ATOM 2545 N N . GLU A 1 343 ? 70.634 -6.234 -108.956 1.00 39.03 343 GLU A N 1
ATOM 2546 C CA . GLU A 1 343 ? 72.036 -5.891 -108.672 1.00 39.03 343 GLU A CA 1
ATOM 2547 C C . GLU A 1 343 ? 72.485 -4.455 -108.999 1.00 39.03 343 GLU A C 1
ATOM 2549 O O . GLU A 1 343 ? 72.020 -3.837 -109.951 1.00 39.03 343 GLU A O 1
ATOM 2554 N N . SER A 1 344 ? 73.478 -4.006 -108.213 1.00 42.34 344 SER A N 1
ATOM 2555 C CA . SER A 1 344 ? 74.394 -2.876 -108.449 1.00 42.34 344 SER A CA 1
ATOM 2556 C C . SER A 1 344 ? 73.757 -1.511 -108.715 1.00 42.34 344 SER A C 1
ATOM 2558 O O . SER A 1 344 ? 73.510 -1.160 -109.858 1.00 42.34 344 SER A O 1
ATOM 2560 N N . ASP A 1 345 ? 73.557 -0.725 -107.652 1.00 34.03 345 ASP A N 1
ATOM 2561 C CA . ASP A 1 345 ? 74.119 0.630 -107.518 1.00 34.03 345 ASP A CA 1
ATOM 2562 C C . ASP A 1 345 ? 73.703 1.273 -106.180 1.00 34.03 345 ASP A C 1
ATOM 2564 O O . ASP A 1 345 ? 72.768 0.838 -105.509 1.00 34.03 345 ASP A O 1
ATOM 2568 N N . GLN A 1 346 ? 74.481 2.262 -105.736 1.00 36.88 346 GLN A N 1
ATOM 2569 C CA . GLN A 1 346 ? 74.367 2.965 -104.451 1.00 36.88 346 GLN A CA 1
ATOM 2570 C C . GLN A 1 346 ? 72.925 3.390 -104.101 1.00 36.88 346 GLN A C 1
ATOM 2572 O O . GLN A 1 346 ? 72.244 4.044 -104.887 1.00 36.88 346 GLN A O 1
ATOM 2577 N N . PHE A 1 347 ? 72.480 3.101 -102.872 1.00 36.25 347 PHE A N 1
ATOM 2578 C CA . PHE A 1 347 ? 71.174 3.549 -102.382 1.00 36.25 347 PHE A CA 1
ATOM 2579 C C . PHE A 1 347 ? 71.194 5.041 -102.029 1.00 36.25 347 PHE A C 1
ATOM 2581 O O . PHE A 1 347 ? 71.842 5.456 -101.067 1.00 36.25 347 PHE A O 1
ATOM 2588 N N . ILE A 1 348 ? 70.407 5.834 -102.752 1.00 35.50 348 ILE A N 1
ATOM 2589 C CA . ILE A 1 348 ? 69.937 7.146 -102.300 1.00 35.50 348 ILE A CA 1
ATOM 2590 C C . ILE A 1 348 ? 68.533 6.943 -101.728 1.00 35.50 348 ILE A C 1
ATOM 2592 O O . ILE A 1 348 ? 67.608 6.542 -102.432 1.00 35.50 348 ILE A O 1
ATOM 2596 N N . VAL A 1 349 ? 68.370 7.208 -100.433 1.00 34.16 349 VAL A N 1
ATOM 2597 C CA . VAL A 1 349 ? 67.058 7.204 -99.778 1.00 34.16 349 VAL A CA 1
ATOM 2598 C C . VAL A 1 349 ? 66.361 8.525 -100.097 1.00 34.16 349 VAL A C 1
ATOM 2600 O O . VAL A 1 349 ? 66.771 9.577 -99.611 1.00 34.16 349 VAL A O 1
ATOM 2603 N N . HIS A 1 350 ? 65.293 8.477 -100.893 1.00 31.08 350 HIS A N 1
ATOM 2604 C CA . HIS A 1 350 ? 64.380 9.607 -101.043 1.00 31.08 350 HIS A CA 1
ATOM 2605 C C . HIS A 1 350 ? 63.377 9.619 -99.885 1.00 31.08 350 HIS A C 1
ATOM 2607 O O . HIS A 1 350 ? 62.526 8.740 -99.767 1.00 31.08 350 HIS A O 1
ATOM 2613 N N . LEU A 1 351 ? 63.484 10.635 -99.028 1.00 34.75 351 LEU A N 1
ATOM 2614 C CA . LEU A 1 351 ? 62.471 10.976 -98.034 1.00 34.75 351 LEU A CA 1
ATOM 2615 C C . LEU A 1 351 ? 61.427 11.876 -98.703 1.00 34.75 351 LEU A C 1
ATOM 2617 O O . LEU A 1 351 ? 61.697 13.045 -98.969 1.00 34.75 351 LEU A O 1
ATOM 2621 N N . THR A 1 352 ? 60.237 11.350 -98.976 1.00 33.31 352 THR A N 1
ATOM 2622 C CA . THR A 1 352 ? 59.066 12.172 -99.310 1.00 33.31 352 THR A CA 1
ATOM 2623 C C . THR A 1 352 ? 58.147 12.237 -98.102 1.00 33.31 352 THR A C 1
ATOM 2625 O O . THR A 1 352 ? 57.574 11.225 -97.698 1.00 33.31 352 THR A O 1
ATOM 2628 N N . PHE A 1 353 ? 58.019 13.432 -97.530 1.00 42.41 353 PHE A N 1
ATOM 2629 C CA . PHE A 1 353 ? 57.059 13.741 -96.477 1.00 42.41 353 PHE A CA 1
ATOM 2630 C C . PHE A 1 353 ? 55.748 14.175 -97.131 1.00 42.41 353 PHE A C 1
ATOM 2632 O O . PHE A 1 353 ? 55.741 15.105 -97.935 1.00 42.41 353 PHE A O 1
ATOM 2639 N N . ALA A 1 354 ? 54.647 13.511 -96.793 1.00 32.78 354 ALA A N 1
ATOM 2640 C CA . ALA A 1 354 ? 53.322 14.068 -97.015 1.00 32.78 354 ALA A CA 1
ATOM 2641 C C . ALA A 1 354 ? 52.920 14.802 -95.732 1.00 32.78 354 ALA A C 1
ATOM 2643 O O . ALA A 1 354 ? 52.663 14.170 -94.707 1.00 32.78 354 ALA A O 1
ATOM 2644 N N . GLU A 1 355 ? 52.909 16.133 -95.781 1.00 32.09 355 GLU A N 1
ATOM 2645 C CA . GLU A 1 355 ? 52.113 16.926 -94.850 1.00 32.09 355 GLU A CA 1
ATOM 2646 C C . GLU A 1 355 ? 50.643 16.627 -95.148 1.00 32.09 355 GLU A C 1
ATOM 2648 O O . GLU A 1 355 ? 50.178 16.871 -96.259 1.00 32.09 355 GLU A O 1
ATOM 2653 N N . ASN A 1 356 ? 49.919 16.081 -94.173 1.00 35.88 356 ASN A N 1
ATOM 2654 C CA . ASN A 1 356 ? 48.469 16.193 -94.146 1.00 35.88 356 ASN A CA 1
ATOM 2655 C C . ASN A 1 356 ? 48.058 16.767 -92.792 1.00 35.88 356 ASN A C 1
ATOM 2657 O O . ASN A 1 356 ? 48.550 16.350 -91.741 1.00 35.88 356 ASN A O 1
ATOM 2661 N N . SER A 1 357 ? 47.225 17.789 -92.934 1.00 38.78 357 SER A N 1
ATOM 2662 C CA . SER A 1 357 ? 46.774 18.828 -92.013 1.00 38.78 357 SER A CA 1
ATOM 2663 C C . SER A 1 357 ? 46.060 18.334 -90.765 1.00 38.78 357 SER A C 1
ATOM 2665 O O . SER A 1 357 ? 45.352 17.305 -90.859 1.00 38.78 357 SER A O 1
#

Secondary structure (DSSP, 8-state):
-EE-TTS-EESSSPP-----BPPPPPPPTTEEEEESGGGBTT-EEEEEEPTTEEEES-SEEEB-TTSSBSSPPPEEEE-BPPPPPPPTTEEEEES-SBTT-EEEEEEPTTEEEES-SEEEB-TTS-BSS---EEEEPB--PPPPPTTEEEEESSTTBTT-EEEEEE-TTEEEES-SEEEB-TTS-BSS---EEEEPBPPPP-PPTTEEEEESSTTBTT-EEEEEEPTTEEEES-SEEEB-TTS-BSSPPPEEEEPBPSPPP--TTEEEEESSTTBTT-EEEEEEPTTEEEES-SEEEEETTEESSPPPEEEE-PPP-PPPPTT------SSS-------------PPP---------

InterPro domains:
  IPR000436 Sushi/SCR/CCP domain [PF00084] (22-76)
  IPR000436 Sushi/SCR/CCP domain [PF00084] (81-134)
  IPR000436 Sushi/SCR/CCP domain [PF00084] (139-193)
  IPR000436 Sushi/SCR/CCP domain [PF00084] (198-252)
  IPR000436 Sushi/SCR/CCP domain [PF00084] (257-310)
  IPR000436 Sushi/SCR/CCP domain [PS50923] (20-78)
  IPR000436 Sushi/SCR/CCP domain [PS50923] (79-136)
  IPR000436 Sushi/SCR/CCP domain [PS50923] (137-195)
  IPR000436 Sushi/SCR/CCP domain [PS50923] (196-254)
  IPR000436 Sushi/SCR/CCP domain [PS50923] (255-312)
  IPR000436 Sushi/SCR/CCP domain [SM00032] (22-76)
  IPR000436 Sushi/SCR/CCP domain [SM00032] (81-134)
  IPR000436 Sushi/SCR/CCP domain [SM00032] (139-193)
  IPR000436 Sushi/SCR/CCP domain [SM00032] (198-252)
  IPR000436 Sushi/SCR/CCP domain [SM00032] (257-310)
  IPR000436 Sushi/SCR/CCP domain [cd00033] (22-77)
  IPR000436 Sushi/SCR/CCP domain [cd00033] (81-134)
  IPR000436 Sushi/SCR/CCP domain [cd00033] (139-193)
  IPR000436 Sushi/SCR/CCP domain [cd00033] (198-252)
  IPR000436 Sushi/SCR/CCP domain [cd00033] (257-310)

pLDDT: mean 85.48, std 18.87, range [29.27, 98.19]

Radius of gyration: 67.94 Å; chains: 1; bounding box: 141×41×213 Å

Foldseek 3Di:
DDQDPVRADPPNDDPDPDWQAADDDDAAPQWGWDWPDNRTAQIKIAIDHHPQWDWAWDRIWGQHPVSYTNTDDIHTHGQFADDADQEVQWGKDWPHGTAQTKIAIGHHQQWDKDKDRMWGQHRVRYIPIDHIYTHGQFLAAADAADQKGKDWPPGGGAQIKIAIGGHQQWDKDWDRIWGQGSVSHIPTDRIHTHGQFADFDDAADQKDKDWPPGGGAQIKIAIDGHFQWDWAFDRIWGQHRVNYTPGDHTHTHGDFADFADDEDQWDWDWDPTRTAQIKIAIDGHPQWDKDDDRIWGQHSVHIPDDRIYTHGDDDPPDDAPPPHDDDDDPDDDDDDDDDDDDDDDDDDDDDDDDDDD